Protein AF-A0A6M0K1J7-F1 (afdb_monomer_lite)

p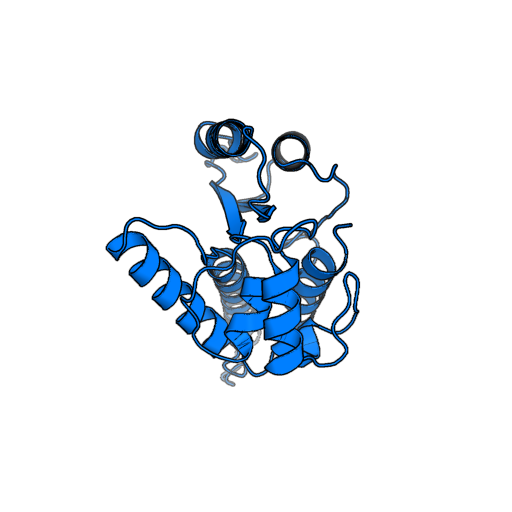LDDT: mean 83.14, std 13.2, range [42.53, 97.5]

Secondary structure (DSSP, 8-state):
--HHHHHHHHHHHHHTT--TTTS-----S-SSHHHHHHHHHHHHHH-TT-SEEEEEEE--S-TTHHHHHHHHHS---B-TTSPBPEEEEEEEES-THHHHHHHH----------TTS-TTHHHHHHHHHHT-TT--TT-SSHHHHHGGGHHHHHHHHHHHHHHHHHTT--SSEE-HHHHHHHHHHHHHHHHHHHHHHH----------

InterPro domains:
  IPR025591 RloB-like protein [PF13707] (24-180)

Sequence (208 aa):
MNGVFVQALIDLRDDLGLNPANVVITGDCGSSLDSVALHAIRRFEQEPDFERVYCVFDRDQHEDYKKASDRIGTKTLRRRNGDPALFRAITSVPCFEYWLLLHSGYNTAPFYPTQSRSPCAPVIAALKQASIRDYEKAMRGVYERSKPRLQRAIQNAERALKAAVAAGTDNPTTCMHESVIETCRKARRKCFRQRCLDGFVQPCGAFC

Radius of gyration: 17.79 Å; chains: 1; bounding box: 40×42×53 Å

Organism: NCBI:txid57489

Structure (mmCIF, N/CA/C/O backbone):
data_AF-A0A6M0K1J7-F1
#
_entry.id   AF-A0A6M0K1J7-F1
#
loop_
_atom_site.group_PDB
_atom_site.id
_atom_site.type_symbol
_atom_site.label_atom_id
_atom_site.label_alt_id
_atom_site.label_comp_id
_atom_site.label_asym_id
_atom_site.label_entity_id
_atom_site.label_seq_id
_atom_site.pdbx_PDB_ins_code
_atom_site.Cartn_x
_atom_site.Cartn_y
_atom_site.Cartn_z
_atom_site.occupancy
_atom_site.B_iso_or_equiv
_atom_site.auth_seq_id
_atom_site.auth_comp_id
_atom_site.auth_asym_id
_atom_site.auth_atom_id
_atom_site.pdbx_PDB_model_num
ATOM 1 N N . MET A 1 1 ? -10.733 2.169 -12.479 1.00 43.53 1 MET A N 1
ATOM 2 C CA . MET A 1 1 ? -9.714 1.103 -12.636 1.00 43.53 1 MET A CA 1
ATOM 3 C C . MET A 1 1 ? -9.024 0.840 -11.285 1.00 43.53 1 MET A C 1
ATOM 5 O O . MET A 1 1 ? -7.820 0.975 -11.185 1.00 43.53 1 MET A O 1
ATOM 9 N N . ASN A 1 2 ? -9.776 0.436 -10.246 1.00 53.84 2 ASN A N 1
ATOM 10 C CA . ASN A 1 2 ? -9.253 0.267 -8.869 1.00 53.84 2 ASN A CA 1
ATOM 11 C C . ASN A 1 2 ? -9.373 -1.188 -8.346 1.00 53.84 2 ASN A C 1
ATOM 13 O O . ASN A 1 2 ? -9.243 -1.441 -7.154 1.00 53.84 2 ASN A O 1
ATOM 17 N N . GLY A 1 3 ? -9.661 -2.156 -9.228 1.00 66.50 3 GLY A N 1
ATOM 18 C CA . GLY A 1 3 ? -10.183 -3.472 -8.832 1.00 66.50 3 GLY A CA 1
ATOM 19 C C . GLY A 1 3 ? -9.188 -4.416 -8.150 1.00 66.50 3 GLY A C 1
ATOM 20 O O . GLY A 1 3 ? -9.543 -5.034 -7.155 1.00 66.50 3 GLY A O 1
ATOM 21 N N . VAL A 1 4 ? -7.946 -4.529 -8.644 1.00 75.12 4 VAL A N 1
ATOM 22 C CA . VAL A 1 4 ? -6.976 -5.512 -8.098 1.00 75.12 4 VAL A CA 1
ATOM 23 C C . VAL A 1 4 ? -6.564 -5.144 -6.683 1.00 75.12 4 VAL A C 1
ATOM 25 O O . VAL A 1 4 ? -6.522 -6.0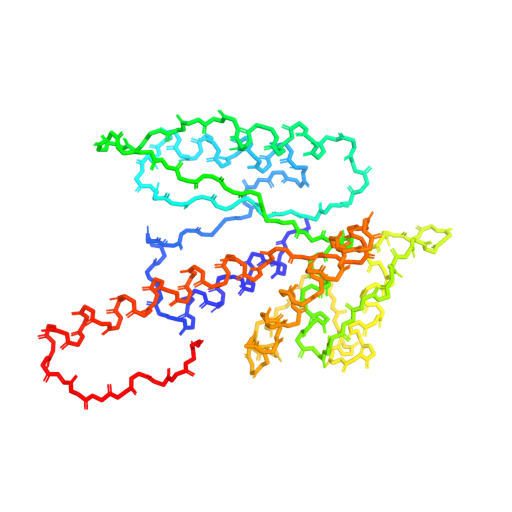00 -5.809 1.00 75.12 4 VAL A O 1
ATOM 28 N N . PHE A 1 5 ? -6.272 -3.863 -6.472 1.00 78.56 5 PHE A N 1
ATOM 29 C CA . PHE A 1 5 ? -5.804 -3.337 -5.201 1.00 78.56 5 PHE A CA 1
ATOM 30 C C . PHE A 1 5 ? -6.827 -3.568 -4.079 1.00 78.56 5 PHE A C 1
ATOM 32 O O . PHE A 1 5 ? -6.520 -4.189 -3.061 1.00 78.56 5 PHE A O 1
ATOM 39 N N . VAL A 1 6 ? -8.059 -3.100 -4.301 1.00 84.81 6 VAL A N 1
ATOM 40 C CA . VAL A 1 6 ? -9.157 -3.204 -3.332 1.00 84.81 6 VAL A CA 1
ATOM 41 C C . VAL A 1 6 ? -9.475 -4.671 -3.058 1.00 84.81 6 VAL A C 1
ATOM 43 O O . VAL A 1 6 ? -9.577 -5.062 -1.897 1.00 84.81 6 VAL A O 1
ATOM 46 N N . GLN A 1 7 ? -9.554 -5.497 -4.108 1.00 87.38 7 GLN A N 1
ATOM 47 C CA . GLN A 1 7 ? -9.839 -6.920 -3.953 1.00 87.38 7 GLN A CA 1
ATOM 48 C C . GLN A 1 7 ? -8.730 -7.645 -3.184 1.00 87.38 7 GLN A C 1
ATOM 50 O O . GLN A 1 7 ? -9.036 -8.391 -2.267 1.00 87.38 7 GLN A O 1
ATOM 55 N N . ALA A 1 8 ? -7.452 -7.386 -3.476 1.00 87.25 8 ALA A N 1
ATOM 56 C CA . ALA A 1 8 ? -6.348 -8.050 -2.783 1.00 87.25 8 ALA A CA 1
ATOM 57 C C . ALA A 1 8 ? -6.301 -7.719 -1.281 1.00 87.25 8 ALA A C 1
ATOM 59 O O . ALA A 1 8 ? -5.934 -8.570 -0.472 1.00 87.25 8 ALA A O 1
ATOM 60 N N . LEU A 1 9 ? -6.678 -6.495 -0.892 1.00 88.44 9 LEU A N 1
ATOM 61 C CA . LEU A 1 9 ? -6.807 -6.137 0.521 1.00 88.44 9 LEU A CA 1
ATOM 62 C C . LEU A 1 9 ? -8.036 -6.771 1.180 1.00 88.44 9 LEU A C 1
ATOM 64 O O . LEU A 1 9 ? -7.960 -7.138 2.353 1.00 88.44 9 LEU A O 1
ATOM 68 N N . ILE A 1 10 ? -9.153 -6.886 0.455 1.00 90.75 10 ILE A N 1
ATOM 69 C CA . ILE A 1 10 ? -10.346 -7.601 0.928 1.00 90.75 10 ILE A CA 1
ATOM 70 C C . ILE A 1 10 ? -9.998 -9.070 1.173 1.00 90.75 10 ILE A C 1
ATOM 72 O O . ILE A 1 10 ? -10.223 -9.558 2.276 1.00 90.75 10 ILE A O 1
ATOM 76 N N . ASP A 1 11 ? -9.354 -9.722 0.204 1.00 91.62 11 ASP A N 1
ATOM 77 C CA . ASP A 1 11 ? -8.910 -11.112 0.308 1.00 91.62 11 ASP A CA 1
ATOM 78 C C . ASP A 1 11 ? -7.956 -11.292 1.510 1.00 91.62 11 ASP A C 1
ATOM 80 O O . ASP A 1 11 ? -8.141 -12.203 2.313 1.00 91.62 11 ASP A O 1
ATOM 84 N N . LEU A 1 12 ? -7.000 -10.370 1.719 1.00 89.44 12 LEU A N 1
ATOM 85 C CA . LEU A 1 12 ? -6.121 -10.366 2.900 1.00 89.44 12 LEU A CA 1
ATOM 86 C C . LEU A 1 12 ? -6.899 -10.238 4.217 1.00 89.44 12 LEU A C 1
ATOM 88 O O . LEU A 1 12 ? -6.594 -10.930 5.188 1.00 89.44 12 LEU A O 1
ATOM 92 N N . ARG A 1 13 ? -7.866 -9.318 4.294 1.00 91.75 13 ARG A N 1
ATOM 93 C CA . ARG A 1 13 ? -8.693 -9.129 5.494 1.00 91.75 13 ARG A CA 1
ATOM 94 C C . ARG A 1 13 ? -9.472 -10.404 5.814 1.00 91.75 13 ARG A C 1
ATOM 96 O O . ARG A 1 13 ? -9.533 -10.793 6.984 1.00 91.75 13 ARG A O 1
ATOM 103 N N . ASP A 1 14 ? -10.062 -11.007 4.791 1.00 91.44 14 ASP A N 1
ATOM 104 C CA . ASP A 1 14 ? -10.927 -12.176 4.913 1.00 91.44 14 ASP A CA 1
ATOM 105 C C . ASP A 1 14 ? -10.111 -13.416 5.298 1.00 91.44 14 ASP A C 1
ATOM 107 O O . ASP A 1 14 ? -10.494 -14.128 6.227 1.00 91.44 14 ASP A O 1
ATOM 111 N N . ASP A 1 15 ? -8.928 -13.600 4.706 1.00 89.94 15 ASP A N 1
ATOM 112 C CA . ASP A 1 15 ? -7.977 -14.653 5.081 1.00 89.94 15 ASP A CA 1
ATOM 113 C C . ASP A 1 15 ? -7.511 -14.543 6.542 1.00 89.94 15 ASP A C 1
ATOM 115 O O . ASP A 1 15 ? -7.401 -15.534 7.262 1.00 89.94 15 ASP A O 1
ATOM 119 N N . LEU A 1 16 ? -7.307 -13.314 7.023 1.00 85.75 16 LEU A N 1
ATOM 120 C CA . LEU A 1 16 ? -6.981 -13.041 8.424 1.00 85.75 16 LEU A CA 1
ATOM 121 C C . LEU A 1 16 ? -8.199 -13.149 9.365 1.00 85.75 16 LEU A C 1
ATOM 123 O O . LEU A 1 16 ? -8.073 -12.922 10.576 1.00 85.75 16 LEU A O 1
ATOM 127 N N . GLY A 1 17 ? -9.388 -13.452 8.833 1.00 86.81 17 GLY A N 1
ATOM 128 C CA . GLY A 1 17 ? -10.637 -13.564 9.581 1.00 86.81 17 GLY A CA 1
ATOM 129 C C . GLY A 1 17 ? -11.042 -12.259 10.270 1.00 86.81 17 GLY A C 1
ATOM 130 O O . GLY A 1 17 ? -11.647 -12.283 11.347 1.00 86.81 17 GLY A O 1
ATOM 131 N N . LEU A 1 18 ? -10.656 -11.103 9.733 1.00 87.12 18 LEU A N 1
ATOM 132 C CA . LEU A 1 18 ? -10.965 -9.807 10.333 1.00 87.12 18 LEU A CA 1
ATOM 133 C C . LEU A 1 18 ? -12.407 -9.400 10.023 1.00 87.12 18 LEU A C 1
ATOM 135 O O . LEU A 1 18 ? -12.883 -9.544 8.906 1.00 87.12 18 LEU A O 1
ATOM 139 N N . ASN A 1 19 ? -13.108 -8.862 11.025 1.00 87.25 19 ASN A N 1
ATOM 140 C CA . ASN A 1 19 ? -14.489 -8.417 10.844 1.00 87.25 19 ASN A CA 1
ATOM 141 C C . ASN A 1 19 ? -14.525 -7.202 9.884 1.00 87.25 19 ASN A C 1
ATOM 143 O O . ASN A 1 19 ? -13.858 -6.205 10.187 1.00 87.25 19 ASN A O 1
ATOM 147 N N . PRO A 1 20 ? -15.316 -7.238 8.793 1.00 86.62 20 PRO A N 1
ATOM 148 C CA . PRO A 1 20 ? -15.484 -6.115 7.868 1.00 86.62 20 PRO A CA 1
ATOM 149 C C . PRO A 1 20 ? -15.935 -4.806 8.528 1.00 86.62 20 PRO A C 1
ATOM 151 O O . PRO A 1 20 ? -15.593 -3.739 8.033 1.00 86.62 20 PRO A O 1
ATOM 154 N N . ALA A 1 21 ? -16.626 -4.862 9.671 1.00 84.88 21 ALA A N 1
ATOM 155 C CA . ALA A 1 21 ? -16.992 -3.676 10.450 1.00 84.88 21 ALA A CA 1
ATOM 156 C C . ALA A 1 21 ? -15.785 -3.012 11.148 1.00 84.88 21 ALA A C 1
ATOM 158 O O . ALA A 1 21 ? -15.788 -1.810 11.390 1.00 84.88 21 ALA A O 1
ATOM 159 N N . ASN A 1 22 ? -14.730 -3.778 11.453 1.00 85.19 22 ASN A N 1
ATOM 160 C CA . ASN A 1 22 ? -13.518 -3.281 12.124 1.00 85.19 22 ASN A CA 1
ATOM 161 C C . ASN A 1 22 ? -12.401 -2.897 11.136 1.00 85.19 22 ASN A C 1
ATOM 163 O O . ASN A 1 22 ? -11.479 -2.148 11.486 1.00 85.19 22 ASN A O 1
ATOM 167 N N . VAL A 1 23 ? -12.440 -3.473 9.931 1.00 89.00 23 VAL A N 1
ATOM 168 C CA . VAL A 1 23 ? -11.511 -3.213 8.827 1.00 89.00 23 VAL A CA 1
ATOM 169 C C . VAL A 1 23 ? -12.326 -3.034 7.550 1.00 89.00 23 VAL A C 1
ATOM 171 O O . VAL A 1 23 ? -12.616 -3.986 6.821 1.00 89.00 23 VAL A O 1
ATOM 174 N N . VAL A 1 24 ? -12.702 -1.783 7.304 1.00 89.62 24 VAL A N 1
ATOM 175 C CA . VAL A 1 24 ? -13.455 -1.371 6.120 1.00 89.62 24 VAL A CA 1
ATOM 176 C C . VAL A 1 24 ? -12.472 -1.059 4.996 1.00 89.62 24 VAL A C 1
ATOM 178 O O . VAL A 1 24 ? -11.519 -0.306 5.186 1.00 89.62 24 VAL A O 1
ATOM 181 N N . ILE A 1 25 ? -12.708 -1.646 3.825 1.00 89.56 25 ILE A N 1
ATOM 182 C CA . ILE A 1 25 ? -11.935 -1.418 2.602 1.00 89.56 25 ILE A CA 1
ATOM 183 C C . ILE A 1 25 ? -12.947 -1.037 1.525 1.00 89.56 25 ILE A C 1
ATOM 185 O O . ILE A 1 25 ? -13.910 -1.770 1.310 1.00 89.56 25 ILE A O 1
ATOM 189 N N . THR A 1 26 ? -12.750 0.105 0.872 1.00 87.44 26 THR A N 1
ATOM 190 C CA . THR A 1 26 ? -13.632 0.600 -0.193 1.00 87.44 26 THR A CA 1
ATOM 191 C C . THR A 1 26 ? -12.806 1.157 -1.347 1.00 87.44 26 THR A C 1
ATOM 193 O O . THR A 1 26 ? -11.707 1.679 -1.151 1.00 87.44 26 THR A O 1
ATOM 196 N N . GLY A 1 27 ? -13.344 1.012 -2.557 1.00 82.69 27 GLY A N 1
ATOM 197 C CA . GLY A 1 27 ? -12.851 1.637 -3.781 1.00 82.69 27 GLY A CA 1
ATOM 198 C C . GLY A 1 27 ? -13.840 2.637 -4.377 1.00 82.69 27 GLY A C 1
ATOM 199 O O . GLY A 1 27 ? -13.630 3.061 -5.512 1.00 82.69 27 GLY A O 1
ATOM 200 N N . ASP A 1 28 ? -14.897 3.000 -3.639 1.00 79.88 28 ASP A N 1
ATOM 201 C CA . ASP A 1 28 ? -16.053 3.782 -4.112 1.00 79.88 28 ASP A CA 1
ATOM 202 C C . ASP A 1 28 ? -15.751 5.288 -4.123 1.00 79.88 28 ASP A C 1
ATOM 204 O O . ASP A 1 28 ? -16.484 6.137 -3.611 1.00 79.88 28 ASP A O 1
ATOM 208 N N . CYS A 1 29 ? -14.599 5.623 -4.688 1.00 75.50 29 CYS A N 1
ATOM 209 C CA . CYS A 1 29 ? -14.098 6.974 -4.833 1.00 75.50 29 CYS A CA 1
ATOM 210 C C . CYS A 1 29 ? -13.556 7.170 -6.251 1.00 75.50 29 CYS A C 1
ATOM 212 O O . CYS A 1 29 ? -13.343 6.215 -7.003 1.00 75.50 29 CYS A O 1
ATOM 214 N N . GLY A 1 30 ? -13.377 8.433 -6.641 1.00 72.06 30 GLY A N 1
ATOM 215 C CA . GLY A 1 30 ? -12.731 8.746 -7.911 1.00 72.06 30 GLY A CA 1
ATOM 216 C C . GLY A 1 30 ? -11.310 8.174 -7.978 1.00 72.06 30 GLY A C 1
ATOM 217 O O . GLY A 1 30 ? -10.732 7.736 -6.985 1.00 72.06 30 GLY A O 1
ATOM 218 N N . SER A 1 31 ? -10.725 8.173 -9.173 1.00 68.88 31 SER A N 1
ATOM 219 C CA . SER A 1 31 ? -9.363 7.672 -9.386 1.00 68.88 31 SER A CA 1
ATOM 220 C C . SER A 1 31 ? -8.268 8.709 -9.118 1.00 68.88 31 SER A C 1
ATOM 222 O O . SER A 1 31 ? -7.094 8.379 -9.238 1.00 68.88 31 SER A O 1
ATOM 224 N N . SER A 1 32 ? -8.617 9.961 -8.794 1.00 74.31 32 SER A N 1
ATOM 225 C CA . SER A 1 32 ? -7.625 11.001 -8.490 1.00 74.31 32 SER A CA 1
ATOM 226 C C . SER A 1 32 ? -7.229 10.979 -7.015 1.00 74.31 32 SER A C 1
ATOM 228 O O . SER A 1 32 ? -8.065 10.711 -6.148 1.00 74.31 32 SER A O 1
ATOM 230 N N . LEU A 1 33 ? -5.977 11.336 -6.718 1.00 75.75 33 LEU A N 1
ATOM 231 C CA . LEU A 1 33 ? -5.450 11.370 -5.349 1.00 75.75 33 LEU A CA 1
ATOM 232 C C . LEU A 1 33 ? -6.310 12.240 -4.416 1.00 75.75 33 LEU A C 1
ATOM 234 O O . LEU A 1 33 ? -6.607 11.841 -3.291 1.00 75.75 33 LEU A O 1
ATOM 238 N N . ASP A 1 34 ? -6.766 13.400 -4.900 1.00 79.69 34 ASP A N 1
ATOM 239 C CA . ASP A 1 34 ? -7.627 14.303 -4.127 1.00 79.69 34 ASP A CA 1
ATOM 240 C C . ASP A 1 34 ? -9.013 13.692 -3.865 1.00 79.69 34 ASP A C 1
ATOM 242 O O . ASP A 1 34 ? -9.534 13.787 -2.755 1.00 79.69 34 ASP A O 1
ATOM 246 N N . SER A 1 35 ? -9.585 12.971 -4.837 1.00 83.38 35 SER A N 1
ATOM 247 C CA . SER A 1 35 ? -10.884 12.317 -4.651 1.00 83.38 35 SER A CA 1
ATOM 248 C C . SER A 1 35 ? -10.845 11.201 -3.601 1.00 83.38 35 SER A C 1
ATOM 250 O O . SER A 1 35 ? -11.792 11.088 -2.819 1.00 83.38 35 SER A O 1
ATOM 252 N N . VAL A 1 36 ? -9.744 10.439 -3.521 1.00 84.88 36 VAL A N 1
ATOM 253 C CA . VAL A 1 36 ? -9.531 9.426 -2.474 1.00 84.88 36 VAL A CA 1
ATOM 254 C C . VAL A 1 36 ? -9.399 10.097 -1.106 1.00 84.88 36 VAL A C 1
ATOM 256 O O . VAL A 1 36 ? -10.105 9.725 -0.168 1.00 84.88 36 VAL A O 1
ATOM 259 N N . ALA A 1 37 ? -8.555 11.129 -0.997 1.00 84.88 37 ALA A N 1
ATOM 260 C CA . ALA A 1 37 ? -8.346 11.863 0.251 1.00 84.88 37 ALA A CA 1
ATOM 261 C C . ALA A 1 37 ? -9.645 12.509 0.769 1.00 84.88 37 ALA A C 1
ATOM 263 O O . ALA A 1 37 ? -9.999 12.365 1.941 1.00 84.88 37 ALA A O 1
ATOM 264 N N . LEU A 1 38 ? -10.395 13.188 -0.107 1.00 87.56 38 LEU A N 1
ATOM 265 C CA . LEU A 1 38 ? -11.681 13.798 0.235 1.00 87.56 38 LEU A CA 1
ATOM 266 C C . LEU A 1 38 ? -12.727 12.759 0.628 1.00 87.56 38 LEU A C 1
ATOM 268 O O . LEU A 1 38 ? -13.492 12.993 1.562 1.00 87.56 38 LEU A O 1
ATOM 272 N N . HIS A 1 39 ? -12.778 11.625 -0.072 1.00 89.19 39 HIS A N 1
ATOM 273 C CA . HIS A 1 39 ? -13.690 10.546 0.282 1.00 89.19 39 HIS A CA 1
ATOM 274 C C . HIS A 1 39 ? -13.374 9.996 1.678 1.00 89.19 39 HIS A C 1
ATOM 276 O O . HIS A 1 39 ? -14.280 9.903 2.501 1.00 89.19 39 HIS A O 1
ATOM 282 N N . ALA A 1 40 ? -12.103 9.709 1.974 1.00 89.50 40 ALA A N 1
ATOM 283 C CA . ALA A 1 40 ? -11.680 9.208 3.280 1.00 89.50 40 ALA A CA 1
ATOM 284 C C . ALA A 1 40 ? -12.036 10.175 4.421 1.00 89.50 40 ALA A C 1
ATOM 286 O O . ALA A 1 40 ? -12.557 9.750 5.452 1.00 89.50 40 ALA A O 1
ATOM 287 N N . ILE A 1 41 ? -11.816 11.478 4.217 1.00 89.19 41 ILE A N 1
ATOM 288 C CA . ILE A 1 41 ? -12.183 12.520 5.184 1.00 89.19 41 ILE A CA 1
ATOM 289 C C . ILE A 1 41 ? -13.698 12.550 5.402 1.00 89.19 41 ILE A C 1
ATOM 291 O O . ILE A 1 41 ? -14.141 12.441 6.542 1.00 89.19 41 ILE A O 1
ATOM 295 N N . ARG A 1 42 ? -14.498 12.636 4.329 1.00 90.69 42 ARG A N 1
ATOM 296 C CA . ARG A 1 42 ? -15.968 12.671 4.439 1.00 90.69 42 ARG A CA 1
ATOM 297 C C . ARG A 1 42 ? -16.516 11.426 5.130 1.00 90.69 42 ARG A C 1
ATOM 299 O O . ARG A 1 42 ? -17.406 11.521 5.969 1.00 90.69 42 ARG A O 1
ATOM 306 N N . ARG A 1 43 ? -15.972 10.257 4.793 1.00 90.69 43 ARG A N 1
ATOM 307 C CA . ARG A 1 43 ? -16.395 8.980 5.370 1.00 90.69 43 ARG A CA 1
ATOM 308 C C . ARG A 1 43 ? -16.080 8.891 6.862 1.00 90.69 43 ARG A C 1
ATOM 310 O O . ARG A 1 43 ? -16.870 8.319 7.610 1.00 90.69 43 ARG A O 1
ATOM 317 N N . PHE A 1 44 ? -14.951 9.454 7.286 1.00 91.38 44 PHE A N 1
ATOM 318 C CA . PHE A 1 44 ? -14.594 9.559 8.697 1.00 91.38 44 PHE A CA 1
ATOM 319 C C . PHE A 1 44 ? -15.461 10.579 9.441 1.00 91.38 44 PHE A C 1
ATOM 321 O O . PHE A 1 44 ? -15.882 10.312 10.556 1.00 91.38 44 PHE A O 1
ATOM 328 N N . GLU A 1 45 ? -15.760 11.729 8.837 1.00 90.94 45 GLU A N 1
ATOM 329 C CA . GLU A 1 45 ? -16.640 12.739 9.443 1.00 90.94 45 GLU A CA 1
ATOM 330 C C . GLU A 1 45 ? -18.059 12.187 9.688 1.00 90.94 45 GLU A C 1
ATOM 332 O O . GLU A 1 45 ? -18.698 12.553 10.672 1.00 90.94 45 GLU A O 1
ATOM 337 N N . GLN A 1 46 ? -18.529 11.260 8.844 1.00 91.25 46 GLN A N 1
ATOM 338 C CA . GLN A 1 46 ? -19.800 10.544 9.029 1.00 91.25 46 GLN A CA 1
ATOM 339 C C . GLN A 1 46 ? -19.736 9.464 10.122 1.00 91.25 46 GLN A C 1
ATOM 341 O O . GLN A 1 46 ? -20.690 9.296 10.881 1.00 91.25 46 GLN A O 1
ATOM 346 N N . GLU A 1 47 ? -18.619 8.738 10.223 1.00 90.25 47 GLU A N 1
ATOM 347 C CA . GLU A 1 47 ? -18.402 7.686 11.224 1.00 90.25 47 GLU A CA 1
ATOM 348 C C . GLU A 1 47 ? -17.010 7.828 11.867 1.00 90.25 47 GLU A C 1
ATOM 350 O O . GLU A 1 47 ? -16.052 7.149 11.471 1.00 90.25 47 GLU A O 1
ATOM 355 N N . PRO A 1 48 ? -16.869 8.707 12.875 1.00 91.00 48 PRO A N 1
ATOM 356 C CA . PRO A 1 48 ? -15.580 9.048 13.473 1.00 91.00 48 PRO A CA 1
ATOM 357 C C . PRO A 1 48 ? -15.117 7.993 14.490 1.00 91.00 48 PRO A C 1
ATOM 359 O O . PRO A 1 48 ? -14.666 8.314 15.585 1.00 91.00 48 PRO A O 1
ATOM 362 N N . ASP A 1 49 ? -15.234 6.710 14.160 1.00 89.81 49 ASP A N 1
ATOM 363 C CA . ASP A 1 49 ? -14.927 5.611 15.084 1.00 89.81 49 ASP A CA 1
ATOM 364 C C . ASP A 1 49 ? -13.585 4.928 14.745 1.00 89.81 49 ASP A C 1
ATOM 366 O O . ASP A 1 49 ? -12.968 4.277 15.602 1.00 89.81 49 ASP A O 1
ATOM 370 N N . PHE A 1 50 ? -13.061 5.162 13.535 1.00 89.44 50 PHE A N 1
ATOM 371 C CA . PHE A 1 50 ? -11.813 4.574 13.046 1.00 89.44 50 PHE A CA 1
ATOM 372 C C . PHE A 1 50 ? -10.568 5.135 13.747 1.00 89.44 50 PHE A C 1
ATOM 374 O O . PHE A 1 50 ? -10.317 6.333 13.779 1.00 89.44 50 PHE A O 1
ATOM 381 N N . GLU A 1 51 ? -9.725 4.248 14.272 1.00 90.25 51 GLU A N 1
ATOM 382 C CA . GLU A 1 51 ? -8.423 4.630 14.843 1.00 90.25 51 GLU A CA 1
ATOM 383 C C . GLU A 1 51 ? -7.410 5.033 13.761 1.00 90.25 51 GLU A C 1
ATOM 385 O O . GLU A 1 51 ? -6.602 5.941 13.952 1.00 90.25 51 GLU A O 1
ATOM 390 N N . ARG A 1 52 ? -7.439 4.330 12.623 1.00 89.62 52 ARG A N 1
ATOM 391 C CA . ARG A 1 52 ? -6.488 4.490 11.520 1.00 89.62 52 ARG A CA 1
ATOM 392 C C . ARG A 1 52 ? -7.227 4.479 10.190 1.00 89.62 52 ARG A C 1
ATOM 394 O O . ARG A 1 52 ? -8.048 3.590 9.965 1.00 89.62 52 ARG A O 1
ATOM 401 N N . VAL A 1 53 ? -6.888 5.422 9.319 1.00 89.81 53 VAL A N 1
ATOM 402 C CA . VAL A 1 53 ? -7.412 5.555 7.959 1.00 89.81 53 VAL A CA 1
ATOM 403 C C . VAL A 1 53 ? -6.235 5.594 6.989 1.00 89.81 53 VAL A C 1
ATOM 405 O O . VAL A 1 53 ? -5.355 6.449 7.094 1.00 89.81 53 VAL A O 1
ATOM 408 N N . TYR A 1 54 ? -6.222 4.657 6.044 1.00 88.44 54 TYR A N 1
ATOM 409 C CA . TYR A 1 54 ? -5.184 4.540 5.025 1.00 88.44 54 TYR A CA 1
ATOM 410 C C . TYR A 1 54 ? -5.770 4.888 3.659 1.00 88.44 54 TYR A C 1
ATOM 412 O O . TYR A 1 54 ? -6.713 4.243 3.208 1.00 88.44 54 TYR A O 1
ATOM 420 N N . CYS A 1 55 ? -5.208 5.898 3.003 1.00 87.38 55 CYS A N 1
ATOM 421 C CA . CYS A 1 55 ? -5.544 6.255 1.628 1.00 87.38 55 CYS A CA 1
ATOM 422 C C . CYS A 1 55 ? -4.465 5.685 0.723 1.00 87.38 55 CYS A C 1
ATOM 424 O O . CYS A 1 55 ? -3.312 6.094 0.840 1.00 87.38 55 CYS A O 1
ATOM 426 N N . VAL A 1 56 ? -4.820 4.750 -0.152 1.00 84.44 56 VAL A N 1
ATOM 427 C CA . VAL A 1 56 ? -3.838 4.092 -1.012 1.00 84.44 56 VAL A CA 1
ATOM 428 C C . VAL A 1 56 ? -3.992 4.555 -2.445 1.00 84.44 56 VAL A C 1
ATOM 430 O O . VAL A 1 56 ? -5.101 4.559 -2.975 1.00 84.44 56 VAL A O 1
ATOM 433 N N . PHE A 1 57 ? -2.889 4.965 -3.058 1.00 80.25 57 PHE A N 1
ATOM 434 C CA . PHE A 1 57 ? -2.890 5.465 -4.425 1.00 80.25 57 PHE A CA 1
ATOM 435 C C . PHE A 1 57 ? -1.537 5.274 -5.107 1.00 80.25 57 PHE A C 1
ATOM 437 O O . PHE A 1 57 ? -0.477 5.276 -4.475 1.00 80.25 57 PHE A O 1
ATOM 444 N N . ASP A 1 58 ? -1.592 5.143 -6.426 1.00 80.00 58 ASP A N 1
ATOM 445 C CA . ASP A 1 58 ? -0.414 5.145 -7.281 1.00 80.00 58 ASP A CA 1
ATOM 446 C C . ASP A 1 58 ? 0.083 6.578 -7.451 1.00 80.00 58 ASP A C 1
ATOM 448 O O . ASP A 1 58 ? -0.703 7.515 -7.626 1.00 80.00 58 ASP A O 1
ATOM 452 N N . ARG A 1 59 ? 1.401 6.770 -7.400 1.00 73.44 59 ARG A N 1
ATOM 453 C CA . ARG A 1 59 ? 2.017 8.070 -7.671 1.00 73.44 59 ARG A CA 1
ATOM 454 C C . ARG A 1 59 ? 2.267 8.202 -9.175 1.00 73.44 59 ARG A C 1
ATOM 456 O O . ARG A 1 59 ? 3.397 8.383 -9.618 1.00 73.44 59 ARG A O 1
ATOM 463 N N . ASP A 1 60 ? 1.200 8.106 -9.959 1.00 61.03 60 ASP A N 1
ATOM 464 C CA . ASP A 1 60 ? 1.248 8.358 -11.396 1.00 61.03 60 ASP A CA 1
ATOM 465 C C . ASP A 1 60 ? 1.125 9.873 -11.634 1.00 61.03 60 ASP A C 1
ATOM 467 O O . ASP A 1 60 ? 0.077 10.458 -11.386 1.00 61.03 60 ASP A O 1
ATOM 471 N N . GLN A 1 61 ? 2.245 10.494 -12.031 1.00 53.50 61 GLN A N 1
ATOM 472 C CA . GLN A 1 61 ? 2.452 11.777 -12.745 1.00 53.50 61 GLN A CA 1
ATOM 473 C C . GLN A 1 61 ? 1.543 13.005 -12.493 1.00 53.50 61 GLN A C 1
ATOM 475 O O . GLN A 1 61 ? 1.607 13.966 -1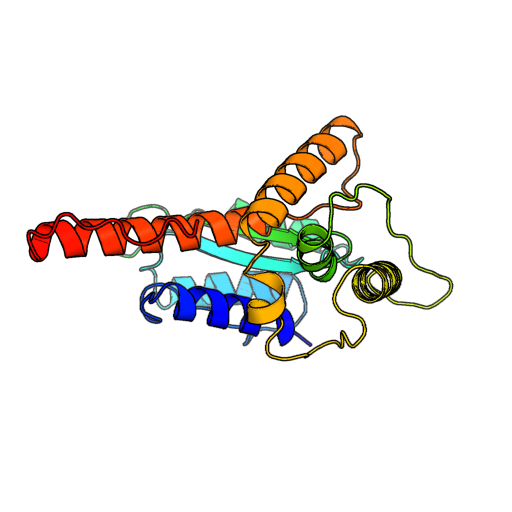3.255 1.00 53.50 61 GLN A O 1
ATOM 480 N N . HIS A 1 62 ? 0.737 13.052 -11.438 1.00 56.19 62 HIS A N 1
ATOM 481 C CA . HIS A 1 62 ? -0.110 14.204 -11.150 1.00 56.19 62 HIS A CA 1
ATOM 482 C C . HIS A 1 62 ? 0.549 15.151 -10.139 1.00 56.19 62 HIS A C 1
ATOM 484 O O . HIS A 1 62 ? 0.945 14.751 -9.041 1.00 56.19 62 HIS A O 1
ATOM 490 N N . GLU A 1 63 ? 0.596 16.437 -10.497 1.00 55.75 63 GLU A N 1
ATOM 491 C CA . GLU A 1 63 ? 1.089 17.555 -9.674 1.00 55.75 63 GLU A CA 1
ATOM 492 C C . GLU A 1 63 ? 0.350 17.695 -8.323 1.00 55.75 63 GLU A C 1
ATOM 494 O O . GLU A 1 63 ? 0.841 18.334 -7.391 1.00 55.75 63 GLU A O 1
ATOM 499 N N . ASP A 1 64 ? -0.799 17.033 -8.163 1.00 63.00 64 ASP A N 1
ATOM 500 C CA . ASP A 1 64 ? -1.641 17.091 -6.966 1.00 63.00 64 ASP A CA 1
ATOM 501 C C . ASP A 1 64 ? -1.236 16.119 -5.838 1.00 63.00 64 ASP A C 1
ATOM 503 O O . ASP A 1 64 ? -1.869 16.116 -4.778 1.00 63.00 64 ASP A O 1
ATOM 507 N N . TYR A 1 65 ? -0.158 15.336 -5.996 1.00 65.88 65 TYR A N 1
ATOM 508 C CA . TYR A 1 65 ? 0.346 14.439 -4.940 1.00 65.88 65 TYR A CA 1
ATOM 509 C C . TYR A 1 65 ? 0.632 15.167 -3.627 1.00 65.88 65 TYR A C 1
ATOM 511 O O . TYR A 1 65 ? 0.251 14.699 -2.550 1.00 65.88 65 TYR A O 1
ATOM 519 N N . LYS A 1 66 ? 1.295 16.326 -3.716 1.00 68.88 66 LYS A N 1
ATOM 520 C CA . LYS A 1 66 ? 1.646 17.117 -2.536 1.00 68.88 66 LYS A CA 1
ATOM 521 C C . LYS A 1 66 ? 0.388 17.642 -1.848 1.00 68.88 66 LYS A C 1
ATOM 523 O O . LYS A 1 66 ? 0.248 17.467 -0.648 1.00 68.88 66 LYS A O 1
ATOM 528 N N . LYS A 1 67 ? -0.579 18.160 -2.613 1.00 73.12 67 LYS A N 1
ATOM 529 C CA . LYS A 1 67 ? -1.855 18.661 -2.075 1.00 73.12 67 LYS A CA 1
ATOM 530 C C . LYS A 1 67 ? -2.658 17.567 -1.369 1.00 73.12 67 LYS A C 1
ATOM 532 O O . LYS A 1 67 ? -3.156 17.795 -0.270 1.00 73.12 67 LYS A O 1
ATOM 537 N N . ALA A 1 68 ? -2.769 16.382 -1.972 1.00 70.06 68 ALA A N 1
ATOM 538 C CA . ALA A 1 68 ? -3.475 15.254 -1.366 1.00 70.06 68 ALA A CA 1
ATOM 539 C C . ALA A 1 68 ? -2.760 14.749 -0.101 1.00 70.06 68 ALA A C 1
ATOM 541 O O . ALA A 1 68 ? -3.405 14.500 0.918 1.00 70.06 68 ALA A O 1
ATOM 542 N N . SER A 1 69 ? -1.427 14.657 -0.142 1.00 69.88 69 SER A N 1
ATOM 543 C CA . SER A 1 69 ? -0.615 14.250 1.011 1.00 69.88 69 SER A CA 1
ATOM 544 C C . SER A 1 69 ? -0.703 15.264 2.151 1.00 69.88 69 SER A C 1
ATOM 546 O O . SER A 1 69 ? -0.926 14.867 3.292 1.00 69.88 69 SER A O 1
ATOM 548 N N . ASP A 1 70 ? -0.623 16.562 1.849 1.00 74.50 70 ASP A N 1
ATOM 549 C CA . ASP A 1 70 ? -0.787 17.642 2.824 1.00 74.50 70 ASP A CA 1
ATOM 550 C C . ASP A 1 70 ? -2.196 17.601 3.432 1.00 74.50 70 ASP A C 1
ATOM 552 O O . ASP A 1 70 ? -2.351 17.700 4.648 1.00 74.50 70 ASP A O 1
ATOM 556 N N . ARG A 1 71 ? -3.238 17.366 2.625 1.00 77.25 71 ARG A N 1
ATOM 557 C CA . ARG A 1 71 ? -4.628 17.261 3.099 1.00 77.25 71 ARG A CA 1
ATOM 558 C C . ARG A 1 71 ? -4.838 16.089 4.071 1.00 77.25 71 ARG A C 1
ATOM 560 O O . ARG A 1 71 ? -5.613 16.229 5.017 1.00 77.25 71 ARG A O 1
ATOM 567 N N . ILE A 1 72 ? -4.160 14.962 3.853 1.00 78.69 72 ILE A N 1
ATOM 568 C CA . ILE A 1 72 ? -4.186 13.788 4.743 1.00 78.69 72 ILE A CA 1
ATOM 569 C C . ILE A 1 72 ? -3.314 14.024 5.986 1.00 78.69 72 ILE A C 1
ATOM 571 O O . ILE A 1 72 ? -3.719 13.669 7.089 1.00 78.69 72 ILE A O 1
ATOM 575 N N . GLY A 1 73 ? -2.131 14.621 5.822 1.00 68.00 73 GLY A N 1
ATOM 576 C CA . GLY A 1 73 ? -1.127 14.757 6.880 1.00 68.00 73 GLY A CA 1
ATOM 577 C C . GLY A 1 73 ? -1.345 15.926 7.845 1.00 68.00 73 GLY A C 1
ATOM 578 O O . GLY A 1 73 ? -0.869 15.866 8.975 1.00 68.00 73 GLY A O 1
ATOM 579 N N . THR A 1 74 ? -2.058 16.979 7.436 1.00 65.81 74 THR A N 1
ATOM 580 C CA . THR A 1 74 ? -2.242 18.199 8.254 1.00 65.81 74 THR A CA 1
ATOM 581 C C . THR A 1 74 ? -3.538 18.220 9.061 1.00 65.81 74 THR A C 1
ATOM 583 O O . THR A 1 74 ? -3.660 18.991 10.014 1.00 65.81 74 THR A O 1
ATOM 586 N N . LYS A 1 75 ? -4.523 17.382 8.718 1.00 68.31 75 LYS A N 1
ATOM 587 C CA . LYS A 1 75 ? -5.805 17.335 9.427 1.00 68.31 75 LYS A CA 1
ATOM 588 C C . LYS A 1 75 ? -5.724 16.424 10.652 1.00 68.31 75 LYS A C 1
ATOM 590 O O . LYS A 1 75 ? -5.766 15.202 10.536 1.00 68.31 75 LYS A O 1
ATOM 595 N N . THR A 1 76 ? -5.733 17.021 11.842 1.00 75.81 76 THR A N 1
ATOM 596 C CA . THR A 1 76 ? -5.982 16.292 13.095 1.00 75.81 76 THR A CA 1
ATOM 597 C C . THR A 1 76 ? -7.480 16.044 13.250 1.00 75.81 76 THR A C 1
ATOM 599 O O . THR A 1 76 ? -8.193 16.819 13.889 1.00 75.81 76 THR A O 1
ATOM 602 N N . LEU A 1 77 ? -7.973 14.972 12.634 1.00 84.62 77 LEU A N 1
ATOM 603 C CA . LEU A 1 77 ? -9.342 14.512 12.847 1.00 84.62 77 LEU A CA 1
ATOM 604 C C . LEU A 1 77 ? -9.438 13.771 14.184 1.00 84.62 77 LEU A C 1
ATOM 606 O O . LEU A 1 77 ? -8.531 13.030 14.567 1.00 84.62 77 LEU A O 1
ATOM 610 N N . ARG A 1 78 ? -10.531 13.999 14.916 1.00 90.50 78 ARG A N 1
ATOM 611 C CA . ARG A 1 78 ? -10.788 13.362 16.210 1.00 90.50 78 ARG A CA 1
ATOM 612 C C . ARG A 1 78 ? -11.904 12.347 16.088 1.00 90.50 78 ARG A C 1
ATOM 614 O O . ARG A 1 78 ? -12.886 12.560 15.382 1.00 90.50 78 ARG A O 1
ATOM 621 N N . ARG A 1 79 ? -11.731 11.246 16.800 1.00 93.62 79 ARG A N 1
ATOM 622 C CA . ARG A 1 79 ? -12.723 10.197 16.950 1.00 93.62 79 ARG A CA 1
ATOM 623 C C . ARG A 1 79 ? -13.859 10.675 17.847 1.00 93.62 79 ARG A C 1
ATOM 625 O O . ARG A 1 79 ? -13.705 11.642 18.595 1.00 93.62 79 ARG A O 1
ATOM 632 N N . ARG A 1 80 ? -14.979 9.952 17.839 1.00 91.62 80 ARG A N 1
ATOM 633 C CA . ARG A 1 80 ? -16.152 10.225 18.684 1.00 91.62 80 ARG A CA 1
ATOM 634 C C . ARG A 1 80 ? -15.797 10.359 20.167 1.00 91.62 80 ARG A C 1
ATOM 636 O O . ARG A 1 80 ? -16.387 11.170 20.868 1.00 91.62 80 ARG A O 1
ATOM 643 N N . ASN A 1 81 ? -14.824 9.579 20.635 1.00 91.25 81 ASN A N 1
ATOM 644 C CA . ASN A 1 81 ? -14.352 9.594 22.019 1.00 91.25 81 ASN A CA 1
ATOM 645 C C . ASN A 1 81 ? -13.324 10.705 22.325 1.00 91.25 81 ASN A C 1
ATOM 647 O O . ASN A 1 81 ? -12.779 10.733 23.422 1.00 91.25 81 ASN A O 1
ATOM 651 N N . GLY A 1 82 ? -13.037 11.599 21.374 1.00 90.50 82 GLY A N 1
ATOM 652 C CA . GLY A 1 82 ? -12.092 12.705 21.526 1.00 90.50 82 GLY A CA 1
ATOM 653 C C . GLY A 1 82 ? -10.638 12.366 21.184 1.00 90.50 82 GLY A C 1
ATOM 654 O O . GLY A 1 82 ? -9.842 13.291 21.000 1.00 90.50 82 GLY A O 1
ATOM 655 N N . ASP A 1 83 ? -10.283 11.087 21.031 1.00 91.81 83 ASP A N 1
ATOM 656 C CA . ASP A 1 83 ? -8.922 10.672 20.671 1.00 91.81 83 ASP A CA 1
ATOM 657 C C . ASP A 1 83 ? -8.570 11.076 19.230 1.00 91.81 83 ASP A C 1
ATOM 659 O O . ASP A 1 83 ? -9.446 11.096 18.361 1.00 91.81 83 ASP A O 1
ATOM 663 N N . PRO A 1 84 ? -7.297 11.367 18.917 1.00 90.31 84 PRO A N 1
ATOM 664 C CA . PRO A 1 84 ? -6.882 11.613 17.540 1.00 90.31 84 PRO A CA 1
ATOM 665 C C . PRO A 1 84 ? -7.030 10.351 16.672 1.00 90.31 84 PRO A C 1
ATOM 667 O O . PRO A 1 84 ? -6.722 9.239 17.104 1.00 90.31 84 PRO A O 1
ATOM 670 N N . ALA A 1 85 ? -7.461 10.534 15.425 1.00 90.06 85 ALA A N 1
ATOM 671 C CA . ALA A 1 85 ? -7.399 9.514 14.385 1.00 90.06 85 ALA A CA 1
ATOM 672 C C . ALA A 1 85 ? -6.115 9.668 13.561 1.00 90.06 85 ALA A C 1
ATOM 674 O O . ALA A 1 85 ? -5.700 10.779 13.227 1.00 90.06 85 ALA A O 1
ATOM 675 N N . LEU A 1 86 ? -5.493 8.545 13.202 1.00 88.62 86 LEU A N 1
ATOM 676 C CA . LEU A 1 86 ? -4.298 8.532 12.363 1.00 88.62 86 LEU A CA 1
ATOM 677 C C . LEU A 1 86 ? -4.684 8.398 10.889 1.00 88.62 86 LEU A C 1
ATOM 679 O O . LEU A 1 86 ? -5.185 7.356 10.470 1.00 88.62 86 LEU A O 1
ATOM 683 N N . PHE A 1 87 ? -4.368 9.412 10.094 1.00 88.88 87 PHE A N 1
ATOM 684 C CA . PHE A 1 87 ? -4.523 9.389 8.643 1.00 88.88 87 PHE A CA 1
ATOM 685 C C . PHE A 1 87 ? -3.162 9.186 7.975 1.00 88.88 87 PHE A C 1
ATOM 687 O O . PHE A 1 87 ? -2.194 9.865 8.318 1.00 88.88 87 PHE A O 1
ATOM 694 N N . ARG A 1 88 ? -3.063 8.237 7.036 1.00 86.75 88 ARG A N 1
ATOM 695 C CA . ARG A 1 88 ? -1.831 7.985 6.272 1.00 86.75 88 ARG A CA 1
ATOM 696 C C . ARG A 1 88 ? -2.093 7.780 4.791 1.00 86.75 88 ARG A C 1
ATOM 698 O O . ARG A 1 88 ? -2.991 7.037 4.404 1.00 86.75 88 ARG A O 1
ATOM 705 N N . ALA A 1 89 ? -1.251 8.404 3.978 1.00 86.12 89 ALA A N 1
ATOM 706 C CA . ALA A 1 89 ? -1.127 8.097 2.564 1.00 86.12 89 ALA A CA 1
ATOM 707 C C . ALA A 1 89 ? -0.200 6.887 2.389 1.00 86.12 89 ALA A C 1
ATOM 709 O O . ALA A 1 89 ? 0.904 6.867 2.930 1.00 86.12 89 ALA A O 1
ATOM 710 N N . ILE A 1 90 ? -0.651 5.892 1.635 1.00 87.88 90 ILE A N 1
ATOM 711 C CA . ILE A 1 90 ? 0.124 4.717 1.248 1.00 87.88 90 ILE A CA 1
ATOM 712 C C . ILE A 1 90 ? 0.326 4.792 -0.253 1.00 87.88 90 ILE A C 1
ATOM 714 O O . ILE A 1 90 ? -0.629 4.763 -1.025 1.00 87.88 90 ILE A O 1
ATOM 718 N N . THR A 1 91 ? 1.576 4.917 -0.669 1.00 88.44 91 THR A N 1
ATOM 719 C CA . THR A 1 91 ? 1.896 5.251 -2.052 1.00 88.44 91 THR A CA 1
ATOM 720 C C . THR A 1 91 ? 2.757 4.174 -2.668 1.00 88.44 91 THR A C 1
ATOM 722 O O . THR A 1 91 ? 3.522 3.506 -1.972 1.00 88.44 91 THR A O 1
ATOM 725 N N . SER A 1 92 ? 2.597 3.971 -3.972 1.00 90.44 92 SER A N 1
ATOM 726 C CA . SER A 1 92 ? 3.467 3.104 -4.762 1.00 90.44 92 SER A CA 1
ATOM 727 C C . SER A 1 92 ? 3.950 3.858 -5.993 1.00 90.44 92 SER A C 1
ATOM 729 O O . SER A 1 92 ? 3.163 4.523 -6.663 1.00 90.44 92 SER A O 1
ATOM 731 N N . VAL A 1 93 ? 5.249 3.763 -6.262 1.00 90.88 93 VAL A N 1
ATOM 732 C CA . VAL A 1 93 ? 5.945 4.429 -7.359 1.00 90.88 93 VAL A CA 1
ATOM 733 C C . VAL A 1 93 ? 6.598 3.363 -8.244 1.00 90.88 93 VAL A C 1
ATOM 735 O O . VAL A 1 93 ? 7.421 2.590 -7.746 1.00 90.88 93 VAL A O 1
ATOM 738 N N . PRO A 1 94 ? 6.269 3.319 -9.546 1.00 88.38 94 PRO A N 1
ATOM 739 C CA . PRO A 1 94 ? 5.250 4.144 -10.206 1.00 88.38 94 PRO A CA 1
ATOM 740 C C . PRO A 1 94 ? 3.809 3.749 -9.830 1.00 88.38 94 PRO A C 1
ATOM 742 O O . PRO A 1 94 ? 2.925 4.594 -9.881 1.00 88.38 94 PRO A O 1
ATOM 745 N N . CYS A 1 95 ? 3.571 2.499 -9.413 1.00 89.62 95 CYS A N 1
ATOM 746 C CA . CYS A 1 95 ? 2.232 2.017 -9.062 1.00 89.62 95 CYS A CA 1
ATOM 747 C C . CYS A 1 95 ? 2.224 0.712 -8.266 1.00 89.62 95 CYS A C 1
ATOM 749 O O . CYS A 1 95 ? 3.268 0.104 -8.019 1.00 89.62 95 CYS A O 1
ATOM 751 N N . PHE A 1 96 ? 1.030 0.288 -7.854 1.00 89.12 96 PHE A N 1
ATOM 752 C CA . PHE A 1 96 ? 0.757 -0.860 -7.002 1.00 89.12 96 PHE A CA 1
ATOM 753 C C . PHE A 1 96 ? 1.364 -2.166 -7.517 1.00 89.12 96 PHE A C 1
ATOM 755 O O . PHE A 1 96 ? 1.801 -2.988 -6.714 1.00 89.12 96 PHE A O 1
ATOM 762 N N . GLU A 1 97 ? 1.472 -2.373 -8.830 1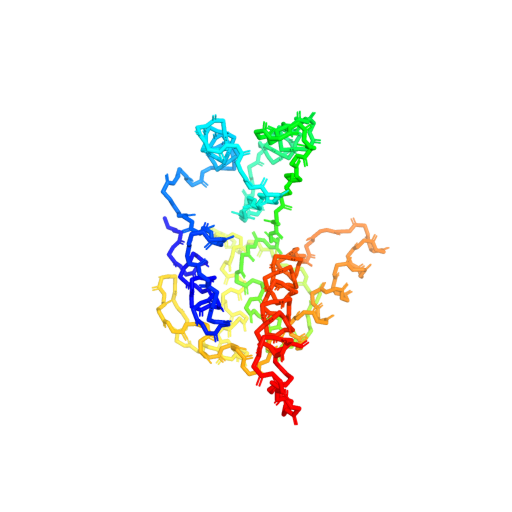.00 92.12 97 GLU A N 1
ATOM 763 C CA . GLU A 1 97 ? 2.121 -3.570 -9.369 1.00 92.12 97 GLU A CA 1
ATOM 764 C C . GLU A 1 97 ? 3.570 -3.739 -8.902 1.00 92.12 97 GLU A C 1
ATOM 766 O O . GLU A 1 97 ? 4.076 -4.863 -8.882 1.00 92.12 97 GLU A O 1
ATOM 771 N N . TYR A 1 98 ? 4.225 -2.664 -8.458 1.00 94.44 98 TYR A N 1
ATOM 772 C CA . TYR A 1 98 ? 5.537 -2.762 -7.836 1.00 94.44 98 TYR A CA 1
ATOM 773 C C . TYR A 1 98 ? 5.478 -3.542 -6.517 1.00 94.44 98 TYR A C 1
ATOM 775 O O . TYR A 1 98 ? 6.323 -4.402 -6.285 1.00 94.44 98 TYR A O 1
ATOM 783 N N . TRP A 1 99 ? 4.441 -3.342 -5.694 1.00 94.88 99 TRP A N 1
ATOM 784 C CA . TRP A 1 99 ? 4.218 -4.160 -4.499 1.00 94.88 99 TRP A CA 1
ATOM 785 C C . TRP A 1 99 ? 4.114 -5.646 -4.856 1.00 94.88 99 TRP A C 1
ATOM 787 O O . TRP A 1 99 ? 4.807 -6.465 -4.256 1.00 94.88 99 TRP A O 1
ATOM 797 N N . LEU A 1 100 ? 3.339 -5.993 -5.889 1.00 94.06 100 LEU A N 1
ATOM 798 C CA . LEU A 1 100 ? 3.219 -7.377 -6.363 1.00 94.06 100 LEU A CA 1
ATOM 799 C C . LEU A 1 100 ? 4.555 -7.937 -6.874 1.00 94.06 100 LEU A C 1
ATOM 801 O O . LEU A 1 100 ? 4.893 -9.088 -6.591 1.00 94.06 100 LEU A O 1
ATOM 805 N N . LEU A 1 101 ? 5.349 -7.129 -7.582 1.00 95.56 101 LEU A N 1
ATOM 806 C CA . LEU A 1 101 ? 6.675 -7.527 -8.055 1.00 95.56 101 LEU A CA 1
ATOM 807 C C . LEU A 1 101 ? 7.587 -7.931 -6.888 1.00 95.56 101 LEU A C 1
ATOM 809 O O . LEU A 1 101 ? 8.289 -8.943 -6.988 1.00 95.56 101 LEU A O 1
ATOM 813 N N . LEU A 1 102 ? 7.513 -7.217 -5.761 1.00 97.06 102 LEU A N 1
ATOM 814 C CA . LEU A 1 102 ? 8.327 -7.485 -4.573 1.00 97.06 102 LEU A CA 1
ATOM 815 C C . LEU A 1 102 ? 8.021 -8.825 -3.889 1.00 97.06 102 LEU A C 1
ATOM 817 O O . LEU A 1 102 ? 8.882 -9.340 -3.171 1.00 97.06 102 LEU A O 1
ATOM 821 N N . HIS A 1 103 ? 6.869 -9.452 -4.156 1.00 95.44 103 HIS A N 1
ATOM 822 C CA . HIS A 1 103 ? 6.632 -10.845 -3.752 1.00 95.44 103 HIS A CA 1
ATOM 823 C C . HIS A 1 103 ? 7.570 -11.820 -4.478 1.00 95.44 103 HIS A C 1
ATOM 825 O O . HIS A 1 103 ? 7.918 -12.866 -3.934 1.00 95.44 103 HIS A O 1
ATOM 831 N N . SER A 1 104 ? 7.993 -11.485 -5.696 1.00 93.38 104 SER A N 1
ATOM 832 C CA . SER A 1 104 ? 8.834 -12.339 -6.547 1.00 93.38 104 SER A CA 1
ATOM 833 C C . SER A 1 104 ? 10.317 -12.168 -6.229 1.00 93.38 104 SER A C 1
ATOM 835 O O . SER A 1 104 ? 11.081 -13.132 -6.266 1.00 93.38 104 SER A O 1
ATOM 837 N N . GLY A 1 105 ? 10.729 -10.950 -5.876 1.00 95.12 105 GLY A N 1
ATOM 838 C CA . GLY A 1 105 ? 12.118 -10.644 -5.562 1.00 95.12 105 GLY A CA 1
ATOM 839 C C . GLY A 1 105 ? 12.346 -9.180 -5.211 1.00 95.12 105 GLY A C 1
ATOM 840 O O . GLY A 1 105 ? 11.514 -8.320 -5.476 1.00 95.12 105 GLY A O 1
ATOM 841 N N . TYR A 1 106 ? 13.499 -8.911 -4.606 1.00 97.19 106 TYR A N 1
ATOM 842 C CA . TYR A 1 106 ? 13.958 -7.554 -4.329 1.00 97.19 106 TYR A CA 1
ATOM 843 C C . TYR A 1 106 ? 14.325 -6.849 -5.640 1.00 97.19 106 TYR A C 1
ATOM 845 O O . TYR A 1 106 ? 15.044 -7.422 -6.458 1.00 97.19 106 TYR A O 1
ATOM 853 N N . ASN A 1 107 ? 13.851 -5.620 -5.837 1.00 95.94 107 ASN A N 1
ATOM 854 C CA . ASN A 1 107 ? 14.126 -4.826 -7.030 1.00 95.94 107 ASN A CA 1
ATOM 855 C C . ASN A 1 107 ? 14.236 -3.347 -6.634 1.00 95.94 107 ASN A C 1
ATOM 857 O O . ASN A 1 107 ? 13.394 -2.860 -5.896 1.00 95.94 107 ASN A O 1
ATOM 861 N N . THR A 1 108 ? 15.269 -2.651 -7.105 1.00 96.31 108 THR A N 1
ATOM 862 C CA . THR A 1 108 ? 15.434 -1.191 -6.961 1.00 96.31 108 THR A CA 1
ATOM 863 C C . THR A 1 108 ? 15.771 -0.520 -8.290 1.00 96.31 108 THR A C 1
ATOM 865 O O . THR A 1 108 ? 16.191 0.633 -8.313 1.00 96.31 108 THR A O 1
ATOM 868 N N . ALA A 1 109 ? 15.653 -1.250 -9.400 1.00 94.19 109 ALA A N 1
ATOM 869 C CA . ALA A 1 109 ? 15.857 -0.696 -10.724 1.00 94.19 109 ALA A CA 1
ATOM 870 C C . ALA A 1 109 ? 14.703 0.276 -11.027 1.00 94.19 109 ALA A C 1
ATOM 872 O O . ALA A 1 109 ? 13.540 -0.113 -10.890 1.00 94.19 109 ALA A O 1
ATOM 873 N N . PRO A 1 110 ? 14.993 1.528 -11.416 1.00 91.88 110 PRO A N 1
ATOM 874 C CA . PRO A 1 110 ? 13.956 2.511 -11.695 1.00 91.88 110 PRO A CA 1
ATOM 875 C C . PRO A 1 110 ? 13.131 2.101 -12.915 1.00 91.88 110 PRO A C 1
ATOM 877 O O . PRO A 1 110 ? 13.658 1.576 -13.899 1.00 91.88 110 PRO A O 1
ATOM 880 N N . PHE A 1 111 ? 11.831 2.385 -12.870 1.00 91.44 111 PHE A N 1
ATOM 881 C CA . PHE A 1 111 ? 10.923 2.139 -13.985 1.00 91.44 111 PHE A CA 1
ATOM 882 C C . PHE A 1 111 ? 10.558 3.452 -14.666 1.00 91.44 111 PHE A C 1
ATOM 884 O O . PHE A 1 111 ? 9.969 4.338 -14.049 1.00 91.44 111 PHE A O 1
ATOM 891 N N . TYR A 1 112 ? 10.888 3.570 -15.951 1.00 86.88 112 TYR A N 1
ATOM 892 C CA . TYR A 1 112 ? 10.590 4.757 -16.748 1.00 86.88 112 TYR A CA 1
ATOM 893 C C . TYR A 1 112 ? 9.574 4.447 -17.851 1.00 86.88 112 TYR A C 1
ATOM 895 O O . TYR A 1 112 ? 9.618 3.358 -18.432 1.00 86.88 112 TYR A O 1
ATOM 903 N N . PRO A 1 113 ? 8.675 5.391 -18.184 1.00 79.56 113 PRO A N 1
ATOM 904 C CA . PRO A 1 113 ? 7.745 5.227 -19.294 1.00 79.56 113 PRO A CA 1
ATOM 905 C C . PRO A 1 113 ? 8.479 4.925 -20.605 1.00 79.56 113 PRO A C 1
ATOM 907 O O . PRO A 1 113 ? 9.505 5.528 -20.914 1.00 79.56 113 PRO A O 1
ATOM 910 N N . THR A 1 114 ? 7.928 4.021 -21.413 1.00 75.88 114 THR A N 1
ATOM 911 C CA . THR A 1 114 ? 8.433 3.745 -22.766 1.00 75.88 114 THR A CA 1
ATOM 912 C C . THR A 1 114 ? 7.503 4.396 -23.787 1.00 75.88 114 THR A C 1
ATOM 914 O O . THR A 1 114 ? 6.372 3.949 -23.946 1.00 75.88 114 THR A O 1
ATOM 917 N N . GLN A 1 115 ? 7.966 5.491 -24.409 1.00 63.41 115 GLN A N 1
ATOM 918 C CA . GLN A 1 115 ? 7.509 6.156 -25.654 1.00 63.41 115 GLN A CA 1
ATOM 919 C C . GLN A 1 115 ? 5.995 6.305 -25.961 1.00 63.41 115 GLN A C 1
ATOM 921 O O . GLN A 1 115 ? 5.663 6.622 -27.097 1.00 63.41 115 GLN A O 1
ATOM 926 N N . SER A 1 116 ? 5.077 6.056 -25.018 1.00 59.50 116 SER A N 1
ATOM 927 C CA . SER A 1 116 ? 3.601 6.260 -25.088 1.00 59.50 116 SER A CA 1
ATOM 928 C C . SER A 1 116 ? 2.825 5.402 -24.072 1.00 59.50 116 SER A C 1
ATOM 930 O O . SER A 1 116 ? 1.597 5.448 -24.021 1.00 59.50 116 SER A O 1
ATOM 932 N N . ARG A 1 117 ? 3.506 4.588 -23.256 1.00 63.94 117 ARG A N 1
ATOM 933 C CA . ARG A 1 117 ? 2.861 3.706 -22.274 1.00 63.94 117 ARG A CA 1
ATOM 934 C C . ARG A 1 117 ? 2.781 4.347 -20.891 1.00 63.94 117 ARG A C 1
ATOM 936 O O . ARG A 1 117 ? 3.674 5.092 -20.497 1.00 63.94 117 ARG A O 1
ATOM 943 N N . SER A 1 118 ? 1.734 3.986 -20.142 1.00 78.25 118 SER A N 1
ATOM 944 C CA . SER A 1 118 ? 1.597 4.317 -18.715 1.00 78.25 118 SER A CA 1
ATOM 945 C C . SER A 1 118 ? 2.894 3.981 -17.954 1.00 78.25 118 SER A C 1
ATOM 947 O O . SER A 1 118 ? 3.514 2.954 -18.268 1.00 78.25 118 SER A O 1
ATOM 949 N N . PRO A 1 119 ? 3.290 4.782 -16.944 1.00 79.44 119 PRO A N 1
ATOM 950 C CA . PRO A 1 119 ? 4.477 4.519 -16.122 1.00 79.44 119 PRO A CA 1
ATOM 951 C C . PRO A 1 119 ? 4.492 3.121 -15.476 1.00 79.44 119 PRO A C 1
ATOM 953 O O . PRO A 1 119 ? 5.559 2.584 -15.192 1.00 79.44 119 PRO A O 1
ATOM 956 N N . CYS A 1 120 ? 3.327 2.481 -15.333 1.00 87.19 120 CYS A N 1
ATOM 957 C CA . CYS A 1 120 ? 3.179 1.105 -14.857 1.00 87.19 120 CYS A CA 1
ATOM 958 C C . CYS A 1 120 ? 3.571 0.007 -15.843 1.00 87.19 120 CYS A C 1
ATOM 960 O O . CYS A 1 120 ? 3.815 -1.126 -15.428 1.00 87.19 120 CYS A O 1
ATOM 962 N N . ALA A 1 121 ? 3.576 0.273 -17.151 1.00 89.56 121 ALA A N 1
ATOM 963 C CA . ALA A 1 121 ? 3.746 -0.782 -18.150 1.00 89.56 121 ALA A CA 1
ATOM 964 C C . ALA A 1 121 ? 5.070 -1.568 -18.002 1.00 89.56 121 ALA A C 1
ATOM 966 O O . ALA A 1 121 ? 5.028 -2.798 -18.087 1.00 89.56 121 ALA A O 1
ATOM 967 N N . PRO A 1 122 ? 6.222 -0.926 -17.719 1.00 92.00 122 PRO A N 1
ATOM 968 C CA . PRO A 1 122 ? 7.463 -1.634 -17.408 1.00 92.00 122 PRO A CA 1
ATOM 969 C C . PRO A 1 122 ? 7.365 -2.523 -16.159 1.00 92.00 122 PRO A C 1
ATOM 971 O O . PRO A 1 122 ? 7.900 -3.630 -16.152 1.00 92.00 122 PRO A O 1
ATOM 974 N N . VAL A 1 123 ? 6.646 -2.075 -15.124 1.00 93.19 123 VAL A N 1
ATOM 975 C CA . VAL A 1 123 ? 6.460 -2.840 -13.880 1.00 93.19 123 VAL A CA 1
ATOM 976 C C . VAL A 1 123 ? 5.608 -4.078 -14.130 1.00 93.19 123 VAL A C 1
ATOM 978 O O . VAL A 1 123 ? 5.966 -5.173 -13.705 1.00 93.19 123 VAL A O 1
ATOM 981 N N . ILE A 1 124 ? 4.518 -3.926 -14.886 1.00 92.19 124 ILE A N 1
ATOM 982 C CA . ILE A 1 124 ? 3.657 -5.039 -15.300 1.00 92.19 124 ILE A CA 1
ATOM 983 C C . ILE A 1 124 ? 4.454 -6.055 -16.123 1.00 92.19 124 ILE A C 1
ATOM 985 O O . ILE A 1 124 ? 4.328 -7.258 -15.898 1.00 92.19 124 ILE A O 1
ATOM 989 N N . ALA A 1 125 ? 5.295 -5.597 -17.054 1.00 92.88 125 ALA A N 1
ATOM 990 C CA . ALA A 1 125 ? 6.146 -6.487 -17.838 1.00 92.88 125 ALA A CA 1
ATOM 991 C C . ALA A 1 125 ? 7.117 -7.278 -16.942 1.00 92.88 125 ALA A C 1
ATOM 993 O O . ALA A 1 125 ? 7.229 -8.495 -17.095 1.00 92.88 125 ALA A O 1
ATOM 994 N N . ALA A 1 126 ? 7.752 -6.616 -15.970 1.00 94.44 126 ALA A N 1
ATOM 995 C CA . ALA A 1 126 ? 8.625 -7.271 -14.998 1.00 94.44 126 ALA A CA 1
ATOM 996 C C . ALA A 1 126 ? 7.863 -8.278 -14.115 1.00 94.44 126 ALA A C 1
ATOM 998 O O . ALA A 1 126 ? 8.337 -9.394 -13.909 1.00 94.44 126 ALA A O 1
ATOM 999 N N . LEU A 1 127 ? 6.660 -7.932 -13.642 1.00 93.94 127 LEU A N 1
ATOM 1000 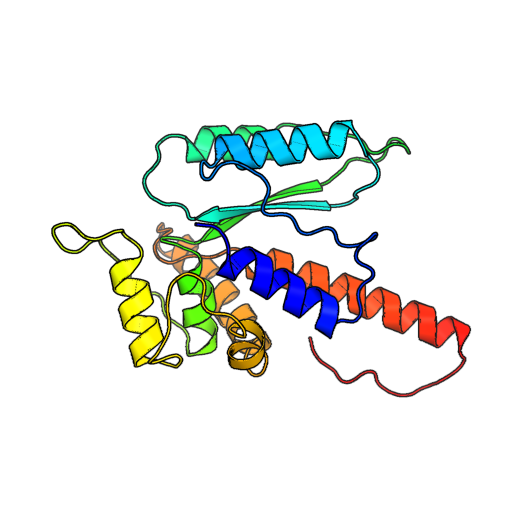C CA . LEU A 1 127 ? 5.805 -8.820 -12.846 1.00 93.94 127 LEU A CA 1
ATOM 1001 C C . LEU A 1 127 ? 5.421 -10.088 -13.623 1.00 93.94 127 LEU A C 1
ATOM 1003 O O . LEU A 1 127 ? 5.510 -11.197 -13.086 1.00 93.94 127 LEU A O 1
ATOM 1007 N N . LYS A 1 128 ? 5.048 -9.928 -14.900 1.00 94.50 128 LYS A N 1
ATOM 1008 C CA . LYS A 1 128 ? 4.735 -11.047 -15.798 1.00 94.50 128 LYS A CA 1
ATOM 1009 C C . LYS A 1 128 ? 5.917 -11.984 -15.985 1.00 94.50 128 LYS A C 1
ATOM 1011 O O . LYS A 1 128 ? 5.753 -13.200 -15.939 1.00 94.50 128 LYS A O 1
ATOM 1016 N N . GLN A 1 129 ? 7.107 -11.426 -16.175 1.00 94.81 129 GLN A N 1
ATOM 1017 C CA . GLN A 1 129 ? 8.325 -12.217 -16.331 1.00 94.81 129 GLN A CA 1
ATOM 1018 C C . GLN A 1 129 ? 8.704 -12.944 -15.035 1.00 94.81 129 GLN A C 1
ATOM 1020 O O . GLN A 1 129 ? 9.147 -14.089 -15.086 1.00 94.81 129 GLN A O 1
ATOM 1025 N N . ALA A 1 130 ? 8.510 -12.300 -13.882 1.00 92.50 130 ALA A N 1
ATOM 1026 C CA . ALA A 1 130 ? 8.987 -12.806 -12.602 1.00 92.50 130 ALA A CA 1
ATOM 1027 C C . ALA A 1 130 ? 8.088 -13.882 -11.974 1.00 92.50 130 ALA A C 1
ATOM 1029 O O . ALA A 1 130 ? 8.610 -14.853 -11.425 1.00 92.50 130 ALA A O 1
ATOM 1030 N N . SER A 1 131 ? 6.759 -13.717 -11.987 1.00 90.06 131 SER A N 1
ATOM 1031 C CA . SER A 1 131 ? 5.887 -14.627 -11.220 1.00 90.06 131 SER A CA 1
ATOM 1032 C C . SER A 1 131 ? 4.452 -14.796 -11.710 1.00 90.06 131 SER A C 1
ATOM 1034 O O . SER A 1 131 ? 3.918 -15.895 -11.563 1.00 90.06 131 SER A O 1
ATOM 1036 N N . ILE A 1 132 ? 3.814 -13.773 -12.288 1.00 89.25 132 ILE A N 1
ATOM 1037 C CA . ILE A 1 132 ? 2.397 -13.833 -12.694 1.00 89.25 132 ILE A CA 1
ATOM 1038 C C . ILE A 1 132 ? 2.296 -13.573 -14.199 1.00 89.25 132 ILE A C 1
ATOM 1040 O O . ILE A 1 132 ? 1.941 -12.479 -14.632 1.00 89.25 132 ILE A O 1
ATOM 1044 N N . ARG A 1 133 ? 2.656 -14.578 -15.009 1.00 91.62 133 ARG A N 1
ATOM 1045 C CA . ARG A 1 133 ? 2.775 -14.468 -16.481 1.00 91.62 133 ARG A CA 1
ATOM 1046 C C . ARG A 1 133 ? 1.524 -13.915 -17.162 1.00 91.62 133 ARG A C 1
ATOM 1048 O O . ARG A 1 133 ? 1.626 -13.142 -18.111 1.00 91.62 133 ARG A O 1
ATOM 1055 N N . ASP A 1 134 ? 0.364 -14.298 -16.653 1.00 91.12 134 ASP A N 1
ATOM 1056 C CA . ASP A 1 134 ? -0.969 -13.941 -17.128 1.00 91.12 134 ASP A CA 1
ATOM 1057 C C . ASP A 1 134 ? -1.521 -12.657 -16.486 1.00 91.12 134 ASP A C 1
ATOM 1059 O O . ASP A 1 134 ? -2.691 -12.358 -16.685 1.00 91.12 134 ASP A O 1
ATOM 1063 N N . TYR A 1 135 ? -0.728 -11.890 -15.719 1.00 91.06 135 TYR A N 1
ATOM 1064 C CA . TYR A 1 135 ? -1.237 -10.733 -14.968 1.00 91.06 135 TYR A CA 1
ATOM 1065 C C . TYR A 1 135 ? -1.987 -9.732 -15.857 1.00 91.06 135 TYR A C 1
ATOM 1067 O O . TYR A 1 135 ? -1.466 -9.236 -16.857 1.00 91.06 135 TYR A O 1
ATOM 1075 N N . GLU A 1 136 ? -3.184 -9.345 -15.442 1.00 85.94 136 GLU A N 1
ATOM 1076 C CA . GLU A 1 136 ? -3.953 -8.286 -16.085 1.00 85.94 136 GLU A CA 1
ATOM 1077 C C . GLU A 1 136 ? -4.501 -7.325 -15.039 1.00 85.94 136 GLU A C 1
ATOM 1079 O O . GLU A 1 136 ? -4.776 -7.697 -13.894 1.00 85.94 136 GLU A O 1
ATOM 1084 N N . LYS A 1 137 ? -4.683 -6.063 -15.442 1.00 77.31 137 LYS A N 1
ATOM 1085 C CA . LYS A 1 137 ? -5.388 -5.097 -14.602 1.00 77.31 137 LYS A CA 1
ATOM 1086 C C . LYS A 1 137 ? -6.810 -5.626 -14.387 1.00 77.31 137 LYS A C 1
ATOM 1088 O O . LYS A 1 137 ? -7.512 -5.911 -15.345 1.00 77.31 137 LYS A O 1
ATOM 1093 N N . ALA A 1 138 ? -7.213 -5.730 -13.125 1.00 76.31 138 ALA A N 1
ATOM 1094 C CA . ALA A 1 138 ? -8.444 -6.359 -12.625 1.00 76.31 138 ALA A CA 1
ATOM 1095 C C . ALA A 1 138 ? -8.450 -7.902 -12.530 1.00 76.31 138 ALA A C 1
ATOM 1097 O O . ALA A 1 138 ? -9.509 -8.483 -12.288 1.00 76.31 138 ALA A O 1
ATOM 1098 N N . MET A 1 139 ? -7.291 -8.567 -12.619 1.00 84.25 139 MET A N 1
ATOM 1099 C CA . MET A 1 139 ? -7.175 -9.992 -12.288 1.00 84.25 139 MET A CA 1
ATOM 1100 C C . MET A 1 139 ? -7.651 -10.273 -10.850 1.00 84.25 139 MET A C 1
ATOM 1102 O O . MET A 1 139 ? -7.247 -9.599 -9.900 1.00 84.25 139 MET A O 1
ATOM 1106 N N . ARG A 1 140 ? -8.482 -11.308 -10.687 1.00 84.56 140 ARG A N 1
ATOM 1107 C CA . ARG A 1 140 ? -8.896 -11.848 -9.380 1.00 84.56 140 ARG A CA 1
ATOM 1108 C C . ARG A 1 140 ? -7.925 -12.926 -8.894 1.00 84.56 140 ARG A C 1
ATOM 1110 O O . ARG A 1 140 ? -7.220 -13.535 -9.693 1.00 84.56 140 ARG A O 1
ATOM 1117 N N . GLY A 1 141 ? -7.894 -13.178 -7.584 1.00 87.31 141 GLY A N 1
ATOM 1118 C CA . GLY A 1 141 ? -7.032 -14.212 -6.992 1.00 87.31 141 GLY A CA 1
ATOM 1119 C C . GLY A 1 141 ? -5.541 -13.852 -6.970 1.00 87.31 141 GLY A C 1
ATOM 1120 O O . GLY A 1 141 ? -4.696 -14.712 -6.726 1.00 87.31 141 GLY A O 1
ATOM 1121 N N . VAL A 1 142 ? -5.198 -12.581 -7.212 1.00 89.38 142 VAL A N 1
ATOM 1122 C CA . VAL A 1 142 ? -3.820 -12.076 -7.096 1.00 89.38 142 VAL A CA 1
ATOM 1123 C C . VAL A 1 142 ? -3.306 -12.240 -5.666 1.00 89.38 142 VAL A C 1
ATOM 1125 O O . VAL A 1 142 ? -2.138 -12.587 -5.474 1.00 89.38 142 VAL A O 1
ATOM 1128 N N . TYR A 1 143 ? -4.175 -12.054 -4.667 1.00 90.62 143 TYR A N 1
ATOM 1129 C CA . TYR A 1 143 ? -3.833 -12.295 -3.270 1.00 90.62 143 TYR A CA 1
ATOM 1130 C C . TYR A 1 143 ? -3.377 -13.740 -3.044 1.00 90.62 143 TYR A C 1
ATOM 1132 O O . TYR A 1 143 ? -2.238 -13.944 -2.641 1.00 90.62 143 TYR A O 1
ATOM 1140 N N . GLU A 1 144 ? -4.175 -14.743 -3.414 1.00 91.25 144 GLU A N 1
ATOM 1141 C CA . GLU A 1 144 ? -3.823 -16.160 -3.219 1.00 91.25 144 GLU A CA 1
ATOM 1142 C C . GLU A 1 144 ? -2.486 -16.548 -3.864 1.00 91.25 144 GLU A C 1
ATOM 1144 O O . GLU A 1 144 ? -1.661 -17.245 -3.272 1.00 91.25 144 GLU A O 1
ATOM 1149 N N . ARG A 1 145 ? -2.214 -16.033 -5.068 1.00 91.19 145 ARG A N 1
ATOM 1150 C CA . ARG A 1 145 ? -0.952 -16.296 -5.780 1.00 91.19 145 ARG A CA 1
ATOM 1151 C C . ARG A 1 145 ? 0.263 -15.644 -5.109 1.00 91.19 145 ARG A C 1
ATOM 1153 O O . ARG A 1 145 ? 1.389 -16.134 -5.240 1.00 91.19 145 ARG A O 1
ATOM 1160 N N . SER A 1 146 ? 0.055 -14.527 -4.416 1.00 90.44 146 SER A N 1
ATOM 1161 C CA . SER A 1 146 ? 1.114 -13.708 -3.818 1.00 90.44 146 SER A CA 1
ATOM 1162 C C . SER A 1 146 ? 1.315 -13.983 -2.319 1.00 90.44 146 SER A C 1
ATOM 1164 O O . SER A 1 146 ? 2.450 -13.896 -1.831 1.00 90.44 146 SER A O 1
ATOM 1166 N N . LYS A 1 147 ? 0.265 -14.406 -1.603 1.00 91.38 147 LYS A N 1
ATOM 1167 C CA . LYS A 1 147 ? 0.212 -14.675 -0.158 1.00 91.38 147 LYS A CA 1
ATOM 1168 C C . LYS A 1 147 ? 1.381 -15.512 0.374 1.00 91.38 147 LYS A C 1
ATOM 1170 O O . LYS A 1 147 ? 1.977 -15.082 1.364 1.00 91.38 147 LYS A O 1
ATOM 1175 N N . PRO A 1 148 ? 1.812 -16.623 -0.264 1.00 93.12 148 PRO A N 1
ATOM 1176 C CA . PRO A 1 148 ? 2.924 -17.428 0.255 1.00 93.12 148 PRO A CA 1
ATOM 1177 C C . PRO A 1 148 ? 4.240 -16.654 0.412 1.00 93.12 148 PRO A C 1
ATOM 1179 O O . PRO A 1 148 ? 5.131 -17.075 1.143 1.00 93.12 148 PRO A O 1
ATOM 1182 N N . ARG A 1 149 ? 4.381 -15.516 -0.281 1.00 93.94 149 ARG A N 1
ATOM 1183 C CA . ARG A 1 149 ? 5.577 -14.664 -0.269 1.00 93.94 149 ARG A CA 1
ATOM 1184 C C . ARG A 1 149 ? 5.339 -13.314 0.413 1.00 93.94 149 ARG A C 1
ATOM 1186 O O . ARG A 1 149 ? 6.186 -12.434 0.297 1.00 93.94 149 ARG A O 1
ATOM 1193 N N . LEU A 1 150 ? 4.228 -13.145 1.137 1.00 92.19 150 LEU A N 1
ATOM 1194 C CA . LEU A 1 150 ? 3.846 -11.870 1.756 1.00 92.19 150 LEU A CA 1
ATOM 1195 C C . LEU A 1 150 ? 4.930 -11.319 2.693 1.00 92.19 150 LEU A C 1
ATOM 1197 O O . LEU A 1 150 ? 5.299 -10.154 2.588 1.00 92.19 150 LEU A O 1
ATOM 1201 N N . GLN A 1 151 ? 5.509 -12.166 3.549 1.00 91.62 151 GLN A N 1
ATOM 1202 C CA . GLN A 1 151 ? 6.611 -11.768 4.437 1.00 91.62 151 GLN A CA 1
ATOM 1203 C C . GLN A 1 151 ? 7.840 -11.278 3.673 1.00 91.62 151 GLN A C 1
ATOM 1205 O O . GLN A 1 151 ? 8.447 -10.267 4.021 1.00 91.62 151 GLN A O 1
ATOM 1210 N N . ARG A 1 152 ? 8.180 -11.965 2.580 1.00 94.25 152 ARG A N 1
ATOM 1211 C CA . ARG A 1 152 ? 9.287 -11.567 1.713 1.00 94.25 152 ARG A CA 1
ATOM 1212 C C . ARG A 1 152 ? 9.000 -10.231 1.028 1.00 94.25 152 ARG A C 1
ATOM 1214 O O . ARG A 1 152 ? 9.900 -9.404 0.932 1.00 94.25 152 ARG A O 1
ATOM 1221 N N . ALA A 1 153 ? 7.761 -10.000 0.597 1.00 95.44 153 ALA A N 1
ATOM 1222 C CA . ALA A 1 153 ? 7.345 -8.730 0.011 1.00 95.44 153 ALA A CA 1
ATOM 1223 C C . ALA A 1 153 ? 7.474 -7.569 1.005 1.00 95.44 153 ALA A C 1
ATOM 1225 O O . ALA A 1 153 ? 8.017 -6.528 0.643 1.00 95.44 153 ALA A O 1
ATOM 1226 N N . ILE A 1 154 ? 7.063 -7.770 2.265 1.00 94.88 154 ILE A N 1
ATOM 1227 C CA . ILE A 1 154 ? 7.232 -6.788 3.350 1.00 94.88 154 ILE A CA 1
ATOM 1228 C C . ILE A 1 154 ? 8.713 -6.424 3.512 1.00 94.88 154 ILE A C 1
ATOM 1230 O O . ILE A 1 154 ? 9.072 -5.253 3.405 1.00 94.88 154 ILE A O 1
ATOM 1234 N N . GLN A 1 155 ? 9.583 -7.424 3.685 1.00 96.19 155 GLN A N 1
ATOM 1235 C CA . GLN A 1 155 ? 11.024 -7.209 3.862 1.00 96.19 155 GLN A CA 1
ATOM 1236 C C . GLN A 1 155 ? 11.658 -6.508 2.653 1.00 96.19 155 GLN A C 1
ATOM 1238 O O . GLN A 1 155 ? 12.481 -5.602 2.804 1.00 96.19 155 GLN A O 1
ATOM 1243 N N . ASN A 1 156 ? 11.266 -6.908 1.442 1.00 97.31 156 ASN A N 1
ATOM 1244 C CA . ASN A 1 156 ? 11.753 -6.297 0.212 1.00 97.31 156 ASN A CA 1
ATOM 1245 C C . ASN A 1 156 ? 11.301 -4.836 0.090 1.00 97.31 156 ASN A C 1
ATOM 1247 O O . ASN A 1 156 ? 12.111 -4.004 -0.312 1.00 97.31 156 ASN A O 1
ATOM 1251 N N . ALA A 1 157 ? 10.057 -4.515 0.457 1.00 97.12 157 ALA A N 1
ATOM 1252 C CA . ALA A 1 157 ? 9.529 -3.154 0.418 1.00 97.12 157 ALA A CA 1
ATOM 1253 C C . ALA A 1 157 ? 10.227 -2.240 1.431 1.00 97.12 157 ALA A C 1
ATOM 1255 O O . ALA A 1 157 ? 10.665 -1.153 1.061 1.00 97.12 157 ALA A O 1
ATOM 1256 N N . GLU A 1 158 ? 10.420 -2.701 2.670 1.00 96.12 158 GLU A N 1
ATOM 1257 C CA . GLU A 1 158 ? 11.171 -1.957 3.689 1.00 96.12 158 GLU A CA 1
ATOM 1258 C C . GLU A 1 158 ? 12.612 -1.690 3.242 1.00 96.12 158 GLU A C 1
ATOM 1260 O O . GLU A 1 158 ? 13.126 -0.576 3.373 1.00 96.12 158 GLU A O 1
ATOM 1265 N N . ARG A 1 159 ? 13.277 -2.711 2.690 1.00 97.50 159 ARG A N 1
ATOM 1266 C CA . ARG A 1 159 ? 14.648 -2.590 2.186 1.00 97.50 159 ARG A CA 1
ATOM 1267 C C . ARG A 1 159 ? 14.727 -1.642 0.988 1.00 97.50 159 ARG A C 1
ATOM 1269 O O . ARG A 1 159 ? 15.639 -0.819 0.944 1.00 97.50 159 ARG A O 1
ATOM 1276 N N . ALA A 1 160 ? 13.791 -1.740 0.045 1.00 97.00 160 ALA A N 1
ATOM 1277 C CA . ALA A 1 160 ? 13.766 -0.895 -1.145 1.00 97.00 160 ALA A CA 1
ATOM 1278 C C . ALA A 1 160 ? 13.497 0.5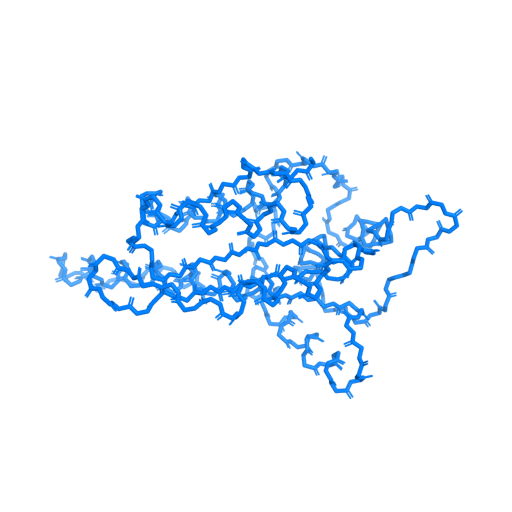68 -0.780 1.00 97.00 160 ALA A C 1
ATOM 1280 O O . ALA A 1 160 ? 14.180 1.451 -1.286 1.00 97.00 160 ALA A O 1
ATOM 1281 N N . LEU A 1 161 ? 12.580 0.824 0.161 1.00 95.31 161 LEU A N 1
ATOM 1282 C CA . LEU A 1 161 ? 12.307 2.170 0.658 1.00 95.31 161 LEU A CA 1
ATOM 1283 C C . LEU A 1 161 ? 13.542 2.783 1.335 1.00 95.31 161 LEU A C 1
ATOM 1285 O O . LEU A 1 161 ? 13.901 3.918 1.033 1.00 95.31 161 LEU A O 1
ATOM 1289 N N . LYS A 1 162 ? 14.246 2.024 2.187 1.00 96.06 162 LYS A N 1
ATOM 1290 C CA . LYS A 1 162 ? 15.510 2.476 2.801 1.00 96.06 162 LYS A CA 1
ATOM 1291 C C . LYS A 1 162 ? 16.575 2.804 1.751 1.00 96.06 162 LYS A C 1
ATOM 1293 O O . LYS A 1 162 ? 17.244 3.827 1.867 1.00 96.06 162 LYS A O 1
ATOM 1298 N N . ALA A 1 163 ? 16.723 1.956 0.733 1.00 96.94 163 ALA A N 1
ATOM 1299 C CA . ALA A 1 163 ? 17.677 2.176 -0.352 1.00 96.94 163 ALA A CA 1
ATOM 1300 C C . ALA A 1 163 ? 17.327 3.422 -1.182 1.00 96.94 163 ALA A C 1
ATOM 1302 O O . ALA A 1 163 ? 18.213 4.209 -1.503 1.00 96.94 163 ALA A O 1
ATOM 1303 N N . ALA A 1 164 ? 16.044 3.628 -1.480 1.00 95.44 164 ALA A N 1
ATOM 1304 C CA . ALA A 1 164 ? 15.563 4.780 -2.231 1.00 95.44 164 ALA A CA 1
ATOM 1305 C C . ALA A 1 164 ? 15.805 6.096 -1.471 1.00 95.44 164 ALA A C 1
ATOM 1307 O O . ALA A 1 164 ? 16.370 7.030 -2.036 1.00 95.44 164 ALA A O 1
ATOM 1308 N N . VAL A 1 165 ? 15.504 6.127 -0.164 1.00 94.94 165 VAL A N 1
ATOM 1309 C CA . VAL A 1 165 ? 15.813 7.268 0.717 1.00 94.94 165 VAL A CA 1
ATOM 1310 C C . VAL A 1 165 ? 17.312 7.572 0.723 1.00 94.94 165 VAL A C 1
ATOM 1312 O O . VAL A 1 165 ? 17.697 8.724 0.544 1.00 94.94 165 VAL A O 1
ATOM 1315 N N . ALA A 1 166 ? 18.163 6.551 0.877 1.00 96.44 166 ALA A N 1
ATOM 1316 C CA . ALA A 1 166 ? 19.616 6.726 0.862 1.00 96.44 166 ALA A CA 1
ATOM 1317 C C . ALA A 1 166 ? 20.143 7.247 -0.489 1.00 96.44 166 ALA A C 1
ATOM 1319 O O . ALA A 1 166 ? 21.127 7.980 -0.523 1.00 96.44 166 ALA A O 1
ATOM 1320 N N . ALA A 1 167 ? 19.482 6.889 -1.591 1.00 94.88 167 ALA A N 1
ATOM 1321 C CA . ALA A 1 167 ? 19.826 7.323 -2.941 1.00 94.88 167 ALA A CA 1
ATOM 1322 C C . ALA A 1 167 ? 19.130 8.630 -3.375 1.00 94.88 167 ALA A C 1
ATOM 1324 O O . ALA A 1 167 ? 19.350 9.083 -4.496 1.00 94.88 167 ALA A O 1
ATOM 1325 N N . GLY A 1 168 ? 18.283 9.232 -2.529 1.00 93.88 168 GLY A N 1
ATOM 1326 C CA . GLY A 1 168 ? 17.536 10.448 -2.867 1.00 93.88 168 GLY A CA 1
ATOM 1327 C C . GLY A 1 168 ? 16.523 10.265 -4.005 1.00 93.88 168 GLY A C 1
ATOM 1328 O O . GLY A 1 168 ? 16.231 11.219 -4.722 1.00 93.88 168 GLY A O 1
ATOM 1329 N N . THR A 1 169 ? 16.004 9.050 -4.190 1.00 92.44 169 THR A N 1
ATOM 1330 C CA . THR A 1 169 ? 15.002 8.708 -5.211 1.00 92.44 169 THR A CA 1
ATOM 1331 C C . THR A 1 169 ? 13.739 8.154 -4.560 1.00 92.44 169 THR A C 1
ATOM 1333 O O . THR A 1 169 ? 13.746 7.707 -3.415 1.00 92.44 169 THR A O 1
ATOM 1336 N N . ASP A 1 170 ? 12.643 8.152 -5.303 1.00 89.50 170 ASP A N 1
ATOM 1337 C CA . ASP A 1 170 ? 11.400 7.470 -4.954 1.00 89.50 170 ASP A CA 1
ATOM 1338 C C . ASP A 1 170 ? 11.009 6.402 -5.985 1.00 89.50 170 ASP A C 1
ATOM 1340 O O . ASP A 1 170 ? 10.014 5.708 -5.787 1.00 89.50 170 ASP A O 1
ATOM 1344 N N . ASN A 1 171 ? 11.790 6.224 -7.054 1.00 92.19 171 ASN A N 1
ATOM 1345 C CA . ASN A 1 171 ? 11.509 5.264 -8.113 1.00 92.19 171 ASN A CA 1
ATOM 1346 C C . ASN A 1 171 ? 12.507 4.086 -8.087 1.00 92.19 171 ASN A C 1
ATOM 1348 O O . ASN A 1 171 ? 13.674 4.295 -8.433 1.00 92.19 171 ASN A O 1
ATOM 1352 N N . PRO A 1 172 ? 12.076 2.855 -7.747 1.00 94.12 172 PRO A N 1
ATOM 1353 C CA . PRO A 1 172 ? 10.736 2.476 -7.295 1.00 94.12 172 PRO A CA 1
ATOM 1354 C C . PRO A 1 172 ? 10.611 2.422 -5.763 1.00 94.12 172 PRO A C 1
ATOM 1356 O O . PRO A 1 172 ? 11.527 1.999 -5.055 1.00 94.12 172 PRO A O 1
ATOM 1359 N N . THR A 1 173 ? 9.438 2.776 -5.235 1.00 93.81 173 THR A N 1
ATOM 1360 C CA . THR A 1 173 ? 9.117 2.688 -3.797 1.00 93.81 173 THR A CA 1
ATOM 1361 C C . THR A 1 173 ? 7.679 2.242 -3.569 1.00 93.81 173 THR A C 1
ATOM 1363 O O . THR A 1 173 ? 6.817 2.393 -4.430 1.00 93.81 173 THR A O 1
ATOM 1366 N N . THR A 1 174 ? 7.399 1.656 -2.404 1.00 94.31 174 THR A N 1
ATOM 1367 C CA . THR A 1 174 ? 6.022 1.408 -1.964 1.00 94.31 174 THR A CA 1
ATOM 1368 C C . THR A 1 174 ? 5.909 1.388 -0.443 1.00 94.31 174 THR A C 1
ATOM 1370 O O . THR A 1 174 ? 6.717 0.757 0.242 1.00 94.31 174 THR A O 1
ATOM 1373 N N . CYS A 1 175 ? 4.866 2.024 0.087 1.00 92.38 175 CYS A N 1
ATOM 1374 C CA . CYS A 1 175 ? 4.506 1.973 1.506 1.00 92.38 175 CYS A CA 1
ATOM 1375 C C . CYS A 1 175 ? 3.441 0.906 1.811 1.00 92.38 175 CYS A C 1
ATOM 1377 O O . CYS A 1 175 ? 2.929 0.847 2.927 1.00 92.38 175 CYS A O 1
ATOM 1379 N N . MET A 1 176 ? 3.088 0.047 0.844 1.00 91.44 176 MET A N 1
ATOM 1380 C CA . MET A 1 176 ? 2.035 -0.969 1.007 1.00 91.44 176 MET A CA 1
ATOM 1381 C C . MET A 1 176 ? 2.229 -1.861 2.233 1.00 91.44 176 MET A C 1
ATOM 1383 O O . MET A 1 176 ? 1.260 -2.186 2.927 1.00 91.44 176 MET A O 1
ATOM 1387 N N . HIS A 1 177 ? 3.483 -2.191 2.536 1.00 88.62 177 HIS A N 1
ATOM 1388 C CA . HIS A 1 177 ? 3.865 -2.969 3.706 1.00 88.62 177 HIS A CA 1
ATOM 1389 C C . HIS A 1 177 ? 3.334 -2.378 5.026 1.00 88.62 177 HIS A C 1
ATOM 1391 O O . HIS A 1 177 ? 2.942 -3.151 5.895 1.00 88.62 177 HIS A O 1
ATOM 1397 N N . GLU A 1 178 ? 3.214 -1.051 5.173 1.00 88.06 178 GLU A N 1
ATOM 1398 C CA . GLU A 1 178 ? 2.662 -0.428 6.389 1.00 88.06 178 GLU A CA 1
ATOM 1399 C C . GLU A 1 178 ? 1.200 -0.837 6.633 1.00 88.06 178 GLU A C 1
ATOM 1401 O O . GLU A 1 178 ? 0.833 -1.221 7.746 1.00 88.06 178 GLU A O 1
ATOM 1406 N N . SER A 1 179 ? 0.370 -0.798 5.584 1.00 83.62 179 SER A N 1
ATOM 1407 C CA . SER A 1 179 ? -1.052 -1.165 5.667 1.00 83.62 179 SER A CA 1
ATOM 1408 C C . SER A 1 179 ? -1.248 -2.660 5.949 1.00 83.62 179 SER A C 1
ATOM 1410 O O . SER A 1 179 ? -2.102 -3.048 6.754 1.00 83.62 179 SER A O 1
ATOM 1412 N N . VAL A 1 180 ? -0.405 -3.507 5.350 1.00 82.38 180 VAL A N 1
ATOM 1413 C CA . VAL A 1 180 ? -0.411 -4.959 5.562 1.00 82.38 180 VAL A CA 1
ATOM 1414 C C . VAL A 1 180 ? 0.022 -5.292 6.987 1.00 82.38 180 VAL A C 1
ATOM 1416 O O . VAL A 1 180 ? -0.678 -6.033 7.676 1.00 82.38 180 VAL A O 1
ATOM 1419 N N . ILE A 1 181 ? 1.128 -4.710 7.467 1.00 81.62 181 ILE A N 1
ATOM 1420 C CA . ILE A 1 181 ? 1.625 -4.907 8.835 1.00 81.62 181 ILE A CA 1
ATOM 1421 C C . ILE A 1 181 ? 0.557 -4.510 9.858 1.00 81.62 181 ILE A C 1
ATOM 1423 O O . ILE A 1 181 ? 0.342 -5.235 10.831 1.00 81.62 181 ILE A O 1
ATOM 1427 N N . GLU A 1 182 ? -0.134 -3.386 9.661 1.00 84.31 182 GLU A N 1
ATOM 1428 C CA . GLU A 1 182 ? -1.199 -2.976 10.578 1.00 84.31 182 GLU A CA 1
ATOM 1429 C C . GLU A 1 182 ? -2.376 -3.964 10.573 1.00 84.31 182 GLU A C 1
ATOM 1431 O O . GLU A 1 182 ? -2.880 -4.346 11.633 1.00 84.31 182 GLU A O 1
ATOM 1436 N N . THR A 1 183 ? -2.777 -4.440 9.394 1.00 81.88 183 THR A N 1
ATOM 1437 C CA . THR A 1 183 ? -3.845 -5.440 9.251 1.00 81.88 183 THR A CA 1
ATOM 1438 C C . THR A 1 183 ? -3.467 -6.751 9.957 1.00 81.88 183 THR A C 1
ATOM 1440 O O . THR A 1 183 ? -4.228 -7.258 10.787 1.00 81.88 183 THR A O 1
ATOM 1443 N N . CYS A 1 184 ? -2.237 -7.230 9.753 1.00 79.19 184 CYS A N 1
ATOM 1444 C CA . CYS A 1 184 ? -1.646 -8.358 10.477 1.00 79.19 184 CYS A CA 1
ATOM 1445 C C . CYS A 1 184 ? -1.650 -8.158 12.003 1.00 79.19 184 CYS A C 1
ATOM 1447 O O . CYS A 1 184 ? -2.007 -9.060 12.767 1.00 79.19 184 CYS A O 1
ATOM 1449 N N . ARG A 1 185 ? -1.266 -6.967 12.487 1.00 84.38 185 ARG A N 1
ATOM 1450 C CA . ARG A 1 185 ? -1.258 -6.641 13.924 1.00 84.38 185 ARG A CA 1
ATOM 1451 C C . ARG A 1 185 ? -2.658 -6.714 14.527 1.00 84.38 185 ARG A C 1
ATOM 1453 O O . ARG A 1 185 ? -2.812 -7.271 15.617 1.00 84.38 185 ARG A O 1
ATOM 1460 N N . LYS A 1 186 ? -3.681 -6.210 13.828 1.00 82.50 186 LYS A N 1
ATOM 1461 C CA . LYS A 1 186 ? -5.084 -6.332 14.260 1.00 82.50 186 LYS A CA 1
ATOM 1462 C C . LYS A 1 186 ? -5.518 -7.796 14.367 1.00 82.50 186 LYS A C 1
ATOM 1464 O O . LYS A 1 186 ? -6.141 -8.166 15.364 1.00 82.50 186 LYS A O 1
ATOM 1469 N N . ALA A 1 187 ? -5.132 -8.638 13.409 1.00 78.44 187 ALA A N 1
ATOM 1470 C CA . ALA A 1 187 ? -5.442 -10.069 13.438 1.00 78.44 187 ALA A CA 1
ATOM 1471 C C . ALA A 1 187 ? -4.792 -10.773 14.640 1.00 78.44 187 ALA A C 1
ATOM 1473 O O . ALA A 1 187 ? -5.458 -11.506 15.375 1.00 78.44 187 ALA A O 1
ATOM 1474 N N . ARG A 1 188 ? -3.521 -10.463 14.931 1.00 78.50 188 ARG A N 1
ATOM 1475 C CA . ARG A 1 188 ? -2.821 -10.985 16.117 1.00 78.50 188 ARG A CA 1
ATOM 1476 C C . ARG A 1 188 ? -3.501 -10.575 17.427 1.00 78.50 188 ARG A C 1
ATOM 1478 O O . ARG A 1 188 ? -3.656 -11.417 18.310 1.00 78.50 188 ARG A O 1
ATOM 1485 N N . ARG A 1 189 ? -3.956 -9.320 17.549 1.00 80.81 189 ARG A N 1
ATOM 1486 C CA . ARG A 1 189 ? -4.721 -8.843 18.722 1.00 80.81 189 ARG A CA 1
ATOM 1487 C C . ARG A 1 189 ? -6.050 -9.587 18.878 1.00 80.81 189 ARG A C 1
ATOM 1489 O O . ARG A 1 189 ? -6.407 -9.944 19.998 1.00 80.81 189 ARG A O 1
ATOM 1496 N N . LYS A 1 190 ? -6.751 -9.870 17.772 1.00 76.88 190 LYS A N 1
ATOM 1497 C CA . LYS A 1 190 ? -7.968 -10.698 17.773 1.00 76.88 190 LYS A CA 1
ATOM 1498 C C . LYS A 1 190 ? -7.678 -12.121 18.269 1.00 76.88 190 LYS A C 1
ATOM 1500 O O . LYS A 1 190 ? -8.333 -12.549 19.213 1.00 76.88 190 LYS A O 1
ATOM 1505 N N . CYS A 1 191 ? -6.685 -12.822 17.701 1.00 65.88 191 CYS A N 1
ATOM 1506 C CA . CYS A 1 191 ? -6.324 -14.185 18.139 1.00 65.88 191 CYS A CA 1
ATOM 1507 C C . CYS A 1 191 ? -5.847 -14.203 19.607 1.00 65.88 191 CYS A C 1
ATOM 1509 O O . CYS A 1 191 ? -6.153 -15.137 20.342 1.00 65.88 191 CYS A O 1
ATOM 1511 N N . PHE A 1 192 ? -5.135 -13.173 20.082 1.00 67.12 192 PHE A N 1
ATOM 1512 C CA . PHE A 1 192 ? -4.781 -13.058 21.503 1.00 67.12 192 PHE A CA 1
ATOM 1513 C C . PHE A 1 192 ? -6.020 -12.916 22.399 1.00 67.12 192 PHE A C 1
ATOM 1515 O O . PHE A 1 192 ? -6.180 -13.698 23.329 1.00 67.12 192 PHE A O 1
ATOM 1522 N N . ARG A 1 193 ? -6.932 -11.984 22.083 1.00 66.00 193 ARG A N 1
ATOM 1523 C CA . ARG A 1 193 ? -8.166 -11.780 22.859 1.00 66.00 193 ARG A CA 1
ATOM 1524 C C . ARG A 1 193 ? -9.042 -13.033 22.883 1.00 66.00 193 ARG A C 1
ATOM 1526 O O . ARG A 1 193 ? -9.563 -13.370 23.936 1.00 66.00 193 ARG A O 1
ATOM 1533 N N . GLN A 1 194 ? -9.166 -13.723 21.751 1.00 62.88 194 GLN A N 1
ATOM 1534 C CA . GLN A 1 194 ? -9.936 -14.961 21.651 1.00 62.88 194 GLN A CA 1
ATOM 1535 C C . GLN A 1 194 ? -9.312 -16.081 22.498 1.00 62.88 194 GLN A C 1
ATOM 1537 O O . GLN A 1 194 ? -10.015 -16.720 23.264 1.00 62.88 194 GLN A O 1
ATOM 1542 N N . ARG A 1 195 ? -7.982 -16.245 22.478 1.00 58.81 195 ARG A N 1
ATOM 1543 C CA . ARG A 1 195 ? -7.288 -17.219 23.343 1.00 58.81 195 ARG A CA 1
ATOM 1544 C C . ARG A 1 195 ? -7.415 -16.915 24.833 1.00 58.81 195 ARG A C 1
ATOM 1546 O O . ARG A 1 195 ? -7.540 -17.844 25.621 1.00 58.81 195 ARG A O 1
ATOM 1553 N N . CYS A 1 196 ? -7.406 -15.639 25.224 1.00 61.12 196 CYS A N 1
ATOM 1554 C CA . CYS A 1 196 ? -7.684 -15.257 26.611 1.00 61.12 196 CYS A CA 1
ATOM 1555 C C . CYS A 1 196 ? -9.110 -15.631 27.045 1.00 61.12 196 CYS A C 1
ATOM 1557 O O . CYS A 1 196 ? -9.309 -15.922 28.219 1.00 61.12 196 CYS A O 1
ATOM 1559 N N . LEU A 1 197 ? -10.081 -15.616 26.126 1.00 61.22 197 LEU A N 1
ATOM 1560 C CA . LEU A 1 197 ? -11.462 -16.027 26.398 1.00 61.22 197 LEU A CA 1
ATOM 1561 C C . LEU A 1 197 ? -11.625 -17.556 26.386 1.00 61.22 197 LEU A C 1
ATOM 1563 O O . LEU A 1 197 ? -12.339 -18.090 27.226 1.00 61.22 197 LEU A O 1
ATOM 1567 N N . ASP A 1 198 ? -10.932 -18.249 25.479 1.00 69.00 198 ASP A N 1
ATOM 1568 C CA . ASP A 1 198 ? -11.109 -19.688 25.240 1.00 69.00 198 ASP A CA 1
ATOM 1569 C C . ASP A 1 198 ? -10.165 -20.579 26.073 1.00 69.00 198 ASP A C 1
ATOM 1571 O O . ASP A 1 198 ? -10.261 -21.802 26.020 1.00 69.00 198 ASP A O 1
ATOM 1575 N N . GLY A 1 199 ? -9.216 -20.003 26.821 1.00 54.22 199 GLY A N 1
ATOM 1576 C CA . GLY A 1 199 ? -8.307 -20.745 27.709 1.00 54.22 199 GLY A CA 1
ATOM 1577 C C . GLY A 1 199 ? -7.311 -21.689 27.011 1.00 54.22 199 GLY A C 1
ATOM 1578 O O . GLY A 1 199 ? -6.622 -22.450 27.688 1.00 54.22 199 GLY A O 1
ATOM 1579 N N . PHE A 1 200 ? -7.203 -21.656 25.677 1.00 52.53 200 PHE A N 1
ATOM 1580 C CA . PHE A 1 200 ? -6.400 -22.600 24.887 1.00 52.53 200 PHE A CA 1
ATOM 1581 C C . PHE A 1 200 ? -5.008 -22.069 24.492 1.00 52.53 200 PHE A C 1
ATOM 1583 O O . PHE A 1 200 ? -4.855 -20.987 23.916 1.00 52.53 200 PHE A O 1
ATOM 1590 N N . VAL A 1 201 ? -3.985 -22.905 24.714 1.00 49.66 201 VAL A N 1
ATOM 1591 C CA . VAL A 1 201 ? -2.583 -22.716 24.298 1.00 49.66 201 VAL A CA 1
ATOM 1592 C C . VAL A 1 201 ? -2.315 -23.547 23.038 1.00 49.66 201 VAL A C 1
ATOM 1594 O O . VAL A 1 201 ? -1.667 -24.585 23.089 1.00 49.66 201 VAL A O 1
ATOM 1597 N N . GLN A 1 202 ? -2.821 -23.125 21.880 1.00 43.34 202 GLN A N 1
ATOM 1598 C CA . GLN A 1 202 ? -2.270 -23.589 20.600 1.00 43.34 202 GLN A CA 1
ATOM 1599 C C . GLN A 1 202 ? -1.819 -22.396 19.745 1.00 43.34 202 GLN A C 1
ATOM 1601 O O . GLN A 1 202 ? -2.436 -21.321 19.789 1.00 43.34 202 GLN A O 1
ATOM 1606 N N . PRO A 1 203 ? -0.697 -22.522 19.012 1.00 42.53 203 PRO A N 1
ATOM 1607 C CA . PRO A 1 203 ? -0.189 -21.430 18.204 1.00 42.53 203 PRO A CA 1
ATOM 1608 C C . PRO A 1 203 ? -1.085 -21.246 16.976 1.00 42.53 203 PRO A C 1
ATOM 1610 O O . PRO A 1 203 ? -1.135 -22.111 16.106 1.00 42.53 203 PRO A O 1
ATOM 1613 N N . CYS A 1 204 ? -1.768 -20.095 16.884 1.00 44.66 204 CYS A N 1
ATOM 1614 C CA . CYS A 1 204 ? -2.235 -19.572 15.597 1.00 44.66 204 CYS A CA 1
ATOM 1615 C C . CYS A 1 204 ? -1.018 -19.596 14.660 1.00 44.66 204 CYS A C 1
ATOM 1617 O O . CYS A 1 204 ? 0.008 -19.001 15.006 1.00 44.66 204 CYS A O 1
ATOM 1619 N N . GLY A 1 205 ? -1.120 -20.311 13.533 1.00 44.44 205 GLY A N 1
ATOM 1620 C CA . GLY A 1 205 ? -0.067 -20.386 12.525 1.00 44.44 205 GLY A CA 1
ATOM 1621 C C . GLY A 1 205 ? 0.520 -18.999 12.292 1.00 44.44 205 GLY A C 1
ATOM 1622 O O . GLY A 1 205 ? -0.217 -18.031 12.095 1.00 44.44 205 GLY A O 1
ATOM 1623 N N . ALA A 1 206 ? 1.839 -18.895 12.424 1.00 43.28 206 ALA A N 1
ATOM 1624 C CA . ALA A 1 206 ? 2.576 -17.653 12.284 1.00 43.28 206 ALA A CA 1
ATOM 1625 C C . ALA A 1 206 ? 2.495 -17.172 10.830 1.00 43.28 206 ALA A C 1
ATOM 1627 O O . ALA A 1 206 ? 3.377 -17.426 10.021 1.00 43.28 206 ALA A O 1
ATOM 1628 N N . PHE A 1 207 ? 1.396 -16.520 10.478 1.00 48.47 207 PHE A N 1
ATOM 1629 C CA . PHE A 1 207 ? 1.221 -15.855 9.196 1.00 48.47 207 PHE A CA 1
ATOM 1630 C C . PHE A 1 207 ? 0.785 -14.419 9.457 1.00 48.47 207 PHE A C 1
ATOM 1632 O O . PHE A 1 207 ? -0.320 -14.006 9.145 1.00 48.47 207 PHE A O 1
ATOM 1639 N N . CYS A 1 208 ? 1.634 -13.701 10.188 1.00 48.84 208 CYS A N 1
ATOM 1640 C CA . CYS A 1 208 ? 2.563 -12.722 9.631 1.00 48.84 208 CYS A CA 1
ATOM 1641 C C . CYS A 1 208 ? 3.840 -12.813 10.498 1.00 48.84 208 CYS A C 1
ATOM 1643 O O . CYS A 1 208 ? 4.674 -11.899 10.426 1.00 48.84 208 CYS A O 1
#

Foldseek 3Di:
DCAPVQQLVVVLLVVLVHDCVQPPGDPPFDQDLQRQLVVQVVVCVVAVAAQEAEREHACFDDPCPVVSQCSQPVDQDAGPVRHTHHGYYWYWVRGDLLLLLQLQHADQDFQDDDPDDGSCPVSVVSSLVRFPVPDDVNDPCSNVSSQVSNVSSLVSQVVNQVVCVVVVHPGGHTRVSVVSVVSVVVSVVVVVVVCVVVVDPDDPPPRD